Protein AF-A0AAU9MCZ5-F1 (afdb_monomer_lite)

pLDDT: mean 85.76, std 14.73, range [38.34, 97.56]

Foldseek 3Di:
DDDQDDPDQPDAALVSCVVVLFAEEEEPPDPVLVCCCVPSNRDNVSYYYDHDLVVQLVCCVVSVGVYYDYDPLVVLLSCLQAVPRDDDHYDDDDDDDDDDDDPPVPVCPVVVVVVVVCCVVVCVVVVVSVVVSVPHDHDDPPPDDPPPPVPVDVVVCVVVCCVVVVVVVVVVVVVVVVVVVVVVVVVD

InterPro domains:
  IPR015683 Ionotropic glutamate receptor [PTHR18966] (1-176)

Secondary structure (DSSP, 8-state):
--PPPP---S---HHHHHHTT--EEEETTSTHHHIIIIIS---GGGEEEESSHHHHHHHHHTTS-SEEE--HHHHHHHHHHTTTT----SPPP----------TT-TTHHHHHHHHHHHHHTTHHHHHHHHHHHHSPPP-TTTTS--------GGGGHHHHHHHHHHHHHHHHHHHHHHHHHHHHT--

Sequence (188 aa):
MLTAQQLEPTITSVEMLRNMNATVGYCNGSFINHYLKDVLGFKSIKIKSYNSTPQYAQALNRGEIAAIFLEVPVAKVFLAQYCKSFVRTGETFKVGGFGFAFPREFSWLSEANKALMTASESGKLKKLEDTFLTSEKCVDDDESFPNEYESLSPQSFSTLFVLTGGTSTVCLVVYILKRIGRRLVRRM

Radius of gyration: 29.71 Å; chains: 1; bounding box: 52×48×107 Å

Structure (mmCIF, N/CA/C/O backbone):
data_AF-A0AAU9MCZ5-F1
#
_entry.id   AF-A0AAU9MCZ5-F1
#
loop_
_atom_site.group_PDB
_atom_site.id
_atom_site.type_symbol
_atom_site.label_atom_id
_atom_site.label_alt_id
_atom_site.label_comp_id
_atom_site.label_asym_id
_atom_site.label_entity_id
_atom_site.label_seq_id
_atom_site.pdbx_PDB_ins_code
_atom_site.Cartn_x
_atom_site.Cartn_y
_atom_site.Cartn_z
_atom_site.occupancy
_atom_site.B_iso_or_equiv
_atom_site.auth_seq_id
_atom_site.auth_comp_id
_atom_site.auth_asym_id
_atom_site.auth_atom_id
_atom_site.pdbx_PDB_model_num
ATOM 1 N N . MET A 1 1 ? -3.437 14.529 30.121 1.00 38.34 1 MET A N 1
ATOM 2 C CA . MET A 1 1 ? -3.666 14.596 28.666 1.00 38.34 1 MET A CA 1
ATOM 3 C C . MET A 1 1 ? -3.716 13.153 28.183 1.00 38.34 1 MET A C 1
ATOM 5 O O . MET A 1 1 ? -2.680 12.508 28.198 1.00 38.34 1 MET A O 1
ATOM 9 N N . LEU A 1 2 ? -4.909 12.601 27.938 1.00 44.81 2 LEU A N 1
ATOM 10 C CA . LEU A 1 2 ? -5.049 11.258 27.362 1.00 44.81 2 LEU A CA 1
ATOM 11 C C . LEU A 1 2 ? -4.956 11.417 25.846 1.00 44.81 2 LEU A C 1
ATOM 13 O O . LEU A 1 2 ? -5.772 12.113 25.248 1.00 44.81 2 LEU A O 1
ATOM 17 N N . THR A 1 3 ? -3.913 10.859 25.249 1.00 45.59 3 THR A N 1
ATOM 18 C CA . THR A 1 3 ? -3.762 10.785 23.796 1.00 45.59 3 THR A CA 1
ATOM 19 C C . THR A 1 3 ? -4.873 9.901 23.240 1.00 45.59 3 THR A C 1
ATOM 21 O O . THR A 1 3 ? -5.026 8.771 23.699 1.00 45.59 3 THR A O 1
ATOM 24 N N . ALA A 1 4 ? -5.658 10.420 22.291 1.00 52.06 4 ALA A N 1
ATOM 25 C CA . ALA A 1 4 ? -6.624 9.626 21.534 1.00 52.06 4 ALA A CA 1
ATOM 26 C C . ALA A 1 4 ? -5.921 8.394 20.940 1.00 52.06 4 ALA A C 1
ATOM 28 O O . ALA A 1 4 ? -4.763 8.503 20.523 1.00 52.06 4 ALA A O 1
ATOM 29 N N . GLN A 1 5 ? -6.593 7.237 20.945 1.00 48.41 5 GLN A N 1
ATOM 30 C CA . GLN A 1 5 ? -6.046 6.011 20.365 1.00 48.41 5 GLN A CA 1
ATOM 31 C C . GLN A 1 5 ? -5.653 6.290 18.911 1.00 48.41 5 GLN A C 1
ATOM 33 O O . GLN A 1 5 ? -6.481 6.679 18.089 1.00 48.41 5 GLN A O 1
ATOM 38 N N . GLN A 1 6 ? -4.363 6.135 18.607 1.00 54.91 6 GLN A N 1
ATOM 39 C CA . GLN A 1 6 ? -3.943 5.962 17.222 1.00 54.91 6 GLN A CA 1
ATOM 40 C C . GLN A 1 6 ? -4.615 4.691 16.699 1.00 54.91 6 GLN A C 1
ATOM 42 O O . GLN A 1 6 ? -4.832 3.765 17.477 1.00 54.91 6 GLN A O 1
ATOM 47 N N . LEU A 1 7 ? -4.941 4.651 15.405 1.00 63.31 7 LEU A N 1
ATOM 48 C CA . LEU A 1 7 ? -5.413 3.439 14.733 1.00 63.31 7 LEU A CA 1
ATOM 49 C C . LEU A 1 7 ? -4.379 2.326 14.950 1.00 63.31 7 LEU A C 1
ATOM 51 O O . LEU A 1 7 ? -3.384 2.248 14.227 1.00 63.31 7 LEU A O 1
ATOM 55 N N . GLU A 1 8 ? -4.573 1.499 15.974 1.00 65.94 8 GLU A N 1
ATOM 56 C CA . GLU A 1 8 ? -3.731 0.335 16.188 1.00 65.94 8 GLU A CA 1
ATOM 57 C C . GLU A 1 8 ? -4.111 -0.702 15.131 1.00 65.94 8 GLU A C 1
ATOM 59 O O . GLU A 1 8 ? -5.275 -1.107 15.039 1.00 65.94 8 GLU A O 1
ATOM 64 N N . PRO A 1 9 ? -3.165 -1.119 14.276 1.00 68.94 9 PRO A N 1
ATOM 65 C CA . PRO A 1 9 ? -3.484 -2.039 13.206 1.00 68.94 9 PRO A CA 1
ATOM 66 C C . PRO A 1 9 ? -3.849 -3.406 13.791 1.00 68.94 9 PRO A C 1
ATOM 68 O O . PRO A 1 9 ? -3.014 -4.086 14.386 1.00 68.94 9 PRO A O 1
ATOM 71 N N . THR A 1 10 ? -5.089 -3.843 13.565 1.00 74.75 10 THR A N 1
ATOM 72 C CA . THR A 1 10 ? -5.584 -5.161 14.000 1.00 74.75 10 THR A CA 1
ATOM 73 C C . THR A 1 10 ? -4.798 -6.315 13.371 1.00 74.75 10 THR A C 1
ATOM 75 O O . THR A 1 10 ? -4.632 -7.369 13.978 1.00 74.75 10 THR A O 1
ATOM 78 N N . ILE A 1 11 ? -4.296 -6.114 12.150 1.00 82.19 11 ILE A N 1
ATOM 79 C CA . ILE A 1 11 ? -3.418 -7.049 11.446 1.00 82.19 11 ILE A CA 1
ATOM 80 C C . ILE A 1 11 ? -1.999 -6.513 11.523 1.00 82.19 11 ILE A C 1
ATOM 82 O O . ILE A 1 11 ? -1.748 -5.418 11.037 1.00 82.19 11 ILE A O 1
ATOM 86 N N . THR A 1 12 ? -1.059 -7.278 12.067 1.00 85.19 12 THR A N 1
ATOM 87 C CA . THR A 1 12 ? 0.331 -6.823 12.256 1.00 85.19 12 THR A CA 1
ATOM 88 C C . THR A 1 12 ? 1.326 -7.468 11.293 1.00 85.19 12 THR A C 1
ATOM 90 O O . THR A 1 12 ? 2.407 -6.922 11.073 1.00 85.19 12 THR A O 1
ATOM 93 N N . SER A 1 13 ? 0.979 -8.605 10.681 1.00 89.38 13 SER A N 1
ATOM 94 C CA . SER A 1 13 ? 1.875 -9.336 9.781 1.00 89.38 13 SER A CA 1
ATOM 95 C C . SER A 1 13 ? 1.140 -10.116 8.691 1.00 89.38 13 SER A C 1
ATOM 97 O O . SER A 1 13 ? -0.044 -10.444 8.796 1.00 89.38 13 SER A O 1
ATOM 99 N N . VAL A 1 14 ? 1.878 -10.467 7.636 1.00 91.81 14 VAL A N 1
ATOM 100 C CA . VAL A 1 14 ? 1.378 -11.348 6.570 1.00 91.81 14 VAL A CA 1
ATOM 101 C C . VAL A 1 14 ? 1.142 -12.772 7.076 1.00 91.81 14 VAL A C 1
ATOM 103 O O . VAL A 1 14 ? 0.217 -13.443 6.622 1.00 91.81 14 VAL A O 1
ATOM 106 N N . GLU A 1 15 ? 1.924 -13.230 8.051 1.00 91.44 15 GLU A N 1
ATOM 107 C CA . GLU A 1 15 ? 1.727 -14.538 8.677 1.00 91.44 15 GLU A CA 1
ATOM 108 C C . GLU A 1 15 ? 0.378 -14.622 9.401 1.00 91.44 15 GLU A C 1
ATOM 110 O O . GLU A 1 15 ? -0.336 -15.614 9.256 1.00 91.44 15 GLU A O 1
ATOM 115 N N . MET A 1 16 ? -0.037 -13.548 10.079 1.00 93.00 16 MET A N 1
ATOM 116 C CA . MET A 1 16 ? -1.362 -13.461 10.695 1.00 93.00 16 MET A CA 1
ATOM 117 C C . MET A 1 16 ? -2.478 -13.603 9.650 1.00 93.00 16 MET A C 1
ATOM 119 O O . MET A 1 16 ? -3.391 -14.409 9.831 1.00 93.00 16 MET A O 1
ATOM 123 N N . LEU A 1 17 ? -2.367 -12.904 8.512 1.00 93.88 17 LEU A N 1
ATOM 124 C CA . LEU A 1 17 ? -3.324 -13.019 7.402 1.00 93.88 17 LEU A CA 1
ATOM 125 C C . LEU A 1 17 ? -3.417 -14.453 6.861 1.00 93.88 17 LEU A C 1
ATOM 127 O O . LEU A 1 17 ? -4.512 -14.932 6.552 1.00 93.88 17 LEU A O 1
ATOM 131 N N . ARG A 1 18 ? -2.282 -15.155 6.772 1.00 91.25 18 ARG A N 1
ATOM 132 C CA . ARG A 1 18 ? -2.236 -16.555 6.332 1.00 91.25 18 ARG A CA 1
ATOM 133 C C . ARG A 1 18 ? -2.869 -17.496 7.351 1.00 91.25 18 ARG A C 1
ATOM 135 O O . ARG A 1 18 ? -3.697 -18.320 6.964 1.00 91.25 18 ARG A O 1
ATOM 142 N N . ASN A 1 19 ? -2.535 -17.345 8.630 1.00 92.19 19 ASN A N 1
ATOM 143 C CA . ASN A 1 19 ? -3.050 -18.187 9.713 1.00 92.19 19 ASN A CA 1
ATOM 144 C C . ASN A 1 19 ? -4.566 -18.028 9.884 1.00 92.19 19 ASN A C 1
ATOM 146 O O . ASN A 1 19 ? -5.269 -19.005 10.129 1.00 92.19 19 ASN A O 1
ATOM 150 N N . MET A 1 20 ? -5.086 -16.818 9.665 1.00 92.12 20 MET A N 1
ATOM 151 C CA . MET A 1 20 ? -6.523 -16.531 9.672 1.00 92.12 20 MET A CA 1
ATOM 152 C C . MET A 1 20 ? -7.239 -16.957 8.381 1.00 92.12 20 MET A C 1
ATOM 154 O O . MET A 1 20 ? -8.459 -16.832 8.289 1.00 92.12 20 MET A O 1
ATOM 158 N N . ASN A 1 21 ? -6.510 -17.442 7.366 1.00 91.88 21 ASN A N 1
ATOM 159 C CA . ASN A 1 21 ? -7.045 -17.742 6.035 1.00 91.88 21 ASN A CA 1
ATOM 160 C C . ASN A 1 21 ? -7.860 -16.558 5.464 1.00 91.88 21 ASN A C 1
ATOM 162 O O . ASN A 1 21 ? -8.945 -16.735 4.884 1.00 91.88 21 ASN A O 1
ATOM 166 N N . ALA A 1 22 ? -7.344 -15.346 5.692 1.00 95.12 22 ALA A N 1
ATOM 167 C CA . ALA A 1 22 ? -8.000 -14.091 5.371 1.00 95.12 22 ALA A CA 1
ATOM 168 C C . ALA A 1 22 ? -8.056 -13.857 3.856 1.00 95.12 22 ALA A C 1
ATOM 170 O O . ALA A 1 22 ? -7.186 -14.301 3.104 1.00 95.12 22 ALA A O 1
ATOM 171 N N . THR A 1 23 ? -9.089 -13.145 3.408 1.00 97.56 23 THR A N 1
ATOM 172 C CA . THR A 1 23 ? -9.171 -12.657 2.027 1.00 97.56 23 THR A CA 1
ATOM 173 C C . THR A 1 23 ? -8.378 -11.356 1.921 1.00 97.56 23 THR A C 1
ATOM 175 O O . THR A 1 23 ? -8.528 -10.476 2.768 1.00 97.56 23 THR A O 1
ATOM 178 N N . VAL A 1 24 ? -7.541 -11.224 0.895 1.00 97.12 24 VAL A N 1
ATOM 179 C CA . VAL A 1 24 ? -6.678 -10.057 0.673 1.00 97.12 24 VAL A CA 1
ATOM 180 C C . VAL A 1 24 ? -6.913 -9.457 -0.711 1.00 97.12 24 VAL A C 1
ATOM 182 O O . VAL A 1 24 ? -7.256 -10.162 -1.663 1.00 97.12 24 VAL A O 1
ATOM 185 N N . GLY A 1 25 ? -6.748 -8.142 -0.813 1.00 97.19 25 GLY A N 1
ATOM 186 C CA . GLY A 1 25 ? -6.905 -7.385 -2.049 1.00 97.19 25 GLY A CA 1
ATOM 187 C C . GLY A 1 25 ? -5.575 -7.046 -2.722 1.00 97.19 25 GLY A C 1
ATOM 188 O O . GLY A 1 25 ? -4.535 -6.989 -2.064 1.00 97.19 25 GLY A O 1
ATOM 189 N N . TYR A 1 26 ? -5.620 -6.733 -4.015 1.00 96.56 26 TYR A N 1
ATOM 190 C CA . TYR A 1 26 ? -4.530 -6.080 -4.745 1.00 96.56 26 TYR A CA 1
ATOM 191 C C . TYR A 1 26 ? -5.062 -5.200 -5.894 1.00 96.56 26 TYR A C 1
ATOM 193 O O . TYR A 1 26 ? -6.215 -5.340 -6.315 1.00 96.56 26 TYR A O 1
ATOM 201 N N . CYS A 1 27 ? -4.219 -4.300 -6.408 1.00 94.06 27 CYS A N 1
ATOM 202 C CA . CYS A 1 27 ? -4.519 -3.490 -7.595 1.00 94.06 27 CYS A CA 1
ATOM 203 C C . CYS A 1 27 ? -4.478 -4.348 -8.873 1.00 94.06 27 CYS A C 1
ATOM 205 O O . CYS A 1 27 ? -3.479 -5.012 -9.151 1.00 94.06 27 CYS A O 1
ATOM 207 N N . ASN A 1 28 ? -5.548 -4.347 -9.667 1.00 92.12 28 ASN A N 1
ATOM 208 C CA . ASN A 1 28 ? -5.619 -5.117 -10.906 1.00 92.12 28 ASN A CA 1
ATOM 209 C C . ASN A 1 28 ? -4.543 -4.683 -11.917 1.00 92.12 28 ASN A C 1
ATOM 211 O O . ASN A 1 28 ? -4.156 -3.520 -11.983 1.00 92.12 28 ASN A O 1
ATOM 215 N N . GLY A 1 29 ? -4.068 -5.632 -12.723 1.00 83.81 29 GLY A N 1
ATOM 216 C CA . GLY A 1 29 ? -2.978 -5.403 -13.673 1.00 83.81 29 GLY A CA 1
ATOM 217 C C . GLY A 1 29 ? -1.588 -5.307 -13.036 1.00 83.81 29 GLY A C 1
ATOM 218 O O . GLY A 1 29 ? -0.617 -5.105 -13.759 1.00 83.81 29 GLY A O 1
ATOM 219 N N . SER A 1 30 ? -1.462 -5.484 -11.715 1.00 87.38 30 SER A N 1
ATOM 220 C CA . SER A 1 30 ? -0.159 -5.502 -11.052 1.00 87.38 30 SER A CA 1
ATOM 221 C C . SER A 1 30 ? 0.449 -6.902 -10.947 1.00 87.38 30 SER A C 1
ATOM 223 O O . SER A 1 30 ? -0.237 -7.930 -10.971 1.00 87.38 30 SER A O 1
ATOM 225 N N . PHE A 1 31 ? 1.770 -6.941 -10.757 1.00 91.88 31 PHE A N 1
ATOM 226 C CA . PHE A 1 31 ? 2.519 -8.175 -10.499 1.00 91.88 31 PHE A CA 1
ATOM 227 C C . PHE A 1 31 ? 2.183 -8.803 -9.132 1.00 91.88 31 PHE A C 1
ATOM 229 O O . PHE A 1 31 ? 2.545 -9.952 -8.868 1.00 91.88 31 PHE A O 1
ATOM 236 N N . ILE A 1 32 ? 1.484 -8.065 -8.260 1.00 94.50 32 ILE A N 1
ATOM 237 C CA . ILE A 1 32 ? 1.210 -8.451 -6.872 1.00 94.50 32 ILE A CA 1
ATOM 238 C C . ILE A 1 32 ? 0.401 -9.749 -6.814 1.00 94.50 32 ILE A C 1
ATOM 240 O O . ILE A 1 32 ? 0.634 -10.552 -5.920 1.00 94.50 32 ILE A O 1
ATOM 244 N N . ASN A 1 33 ? -0.477 -10.024 -7.786 1.00 94.69 33 ASN A N 1
ATOM 245 C CA . ASN A 1 33 ? -1.210 -11.296 -7.850 1.00 94.69 33 ASN A CA 1
ATOM 246 C C . ASN A 1 33 ? -0.271 -12.511 -7.841 1.00 94.69 33 ASN A C 1
ATOM 248 O O . ASN A 1 33 ? -0.472 -13.455 -7.079 1.00 94.69 33 ASN A O 1
ATOM 252 N N . HIS A 1 34 ? 0.764 -12.469 -8.683 1.00 93.88 34 HIS A N 1
ATOM 253 C CA . HIS A 1 34 ? 1.768 -13.525 -8.761 1.00 93.88 34 HIS A CA 1
ATOM 254 C C . HIS A 1 34 ? 2.592 -13.574 -7.480 1.00 93.88 34 HIS A C 1
ATOM 256 O O . HIS A 1 34 ? 2.759 -14.638 -6.900 1.00 93.88 34 HIS A O 1
ATOM 262 N N . TYR A 1 35 ? 3.013 -12.419 -6.962 1.00 94.44 35 TYR A N 1
ATOM 263 C CA . TYR A 1 35 ? 3.771 -12.362 -5.713 1.00 94.44 35 TYR A CA 1
ATOM 264 C C . TYR A 1 35 ? 3.000 -12.956 -4.519 1.00 94.44 35 TYR A C 1
ATOM 266 O O . TYR A 1 35 ? 3.546 -13.740 -3.743 1.00 94.44 35 TYR A O 1
ATOM 274 N N . LEU A 1 36 ? 1.707 -12.646 -4.393 1.00 94.94 36 LEU A N 1
ATOM 275 C CA . LEU A 1 36 ? 0.846 -13.178 -3.336 1.00 94.94 36 LEU A CA 1
ATOM 276 C C . LEU A 1 36 ? 0.703 -14.701 -3.417 1.00 94.94 36 LEU A C 1
ATOM 278 O O . LEU A 1 36 ? 0.703 -15.361 -2.379 1.00 94.94 36 LEU A O 1
ATOM 282 N N . LYS A 1 37 ? 0.593 -15.259 -4.626 1.00 94.62 37 LYS A N 1
ATOM 283 C CA . LYS A 1 37 ? 0.435 -16.704 -4.844 1.00 94.62 37 LYS A CA 1
ATOM 284 C C . LYS A 1 37 ? 1.751 -17.454 -4.702 1.00 94.62 37 LYS A C 1
ATOM 286 O O . LYS A 1 37 ? 1.846 -18.374 -3.896 1.00 94.62 37 LYS A O 1
ATOM 291 N N . ASP A 1 38 ? 2.748 -17.034 -5.468 1.00 94.44 38 ASP A N 1
ATOM 292 C CA . ASP A 1 38 ? 3.960 -17.808 -5.724 1.00 94.44 38 ASP A CA 1
ATOM 293 C C . ASP A 1 38 ? 5.018 -17.583 -4.634 1.00 94.44 38 ASP A C 1
ATOM 295 O O . ASP A 1 38 ? 5.809 -18.480 -4.353 1.00 94.44 38 ASP A O 1
ATOM 299 N N . VAL A 1 39 ? 5.016 -16.407 -3.988 1.00 93.12 39 VAL A N 1
ATOM 300 C CA . VAL A 1 39 ? 5.995 -16.048 -2.945 1.00 93.12 39 VAL A CA 1
ATOM 301 C C . VAL A 1 39 ? 5.369 -16.068 -1.554 1.00 93.12 39 VAL A C 1
ATOM 303 O O . VAL A 1 39 ? 5.912 -16.693 -0.646 1.00 93.12 39 VAL A O 1
ATOM 306 N N . LEU A 1 40 ? 4.217 -15.413 -1.366 1.00 92.75 40 LEU A N 1
ATOM 307 C CA . LEU A 1 40 ? 3.568 -15.351 -0.047 1.00 92.75 40 LEU A CA 1
ATOM 308 C C . LEU A 1 40 ? 2.633 -16.541 0.235 1.00 92.75 40 LEU A C 1
ATOM 310 O O . LEU A 1 40 ? 2.207 -16.723 1.376 1.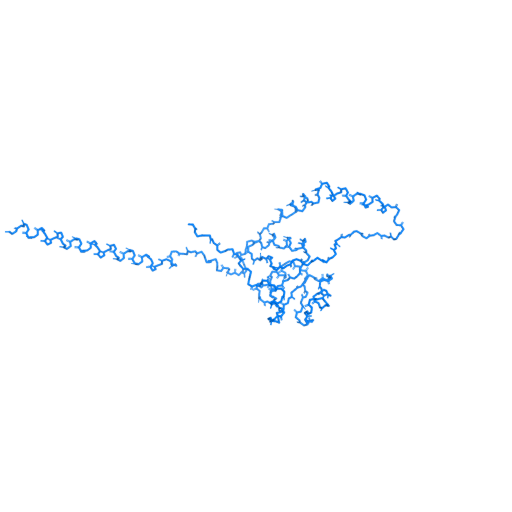00 92.75 40 LEU A O 1
ATOM 314 N N . GLY A 1 41 ? 2.332 -17.378 -0.763 1.00 93.62 41 GLY A N 1
ATOM 315 C CA . GLY A 1 41 ? 1.586 -18.627 -0.582 1.00 93.62 41 GLY A CA 1
ATOM 316 C C . GLY A 1 41 ? 0.092 -18.454 -0.285 1.00 93.62 41 GLY A C 1
ATOM 317 O O . GLY A 1 41 ? -0.514 -19.327 0.343 1.00 93.62 41 GLY A O 1
ATOM 318 N N . PHE A 1 42 ? -0.522 -17.340 -0.693 1.00 95.50 42 PHE A N 1
ATOM 319 C CA . PHE A 1 42 ? -1.971 -17.158 -0.589 1.00 95.50 42 PHE A CA 1
ATOM 320 C C . PHE A 1 42 ? -2.711 -18.014 -1.624 1.00 95.50 42 PHE A C 1
ATOM 322 O O . PHE A 1 42 ? -2.329 -18.116 -2.789 1.00 95.50 42 PHE A O 1
ATOM 329 N N . LYS A 1 43 ? -3.838 -18.605 -1.211 1.00 94.69 43 LYS A N 1
ATOM 330 C CA . LYS A 1 43 ? -4.711 -19.367 -2.115 1.00 94.69 43 LYS A CA 1
ATOM 331 C C . LYS A 1 43 ? -5.402 -18.417 -3.091 1.00 94.69 43 LYS A C 1
ATOM 333 O O . LYS A 1 43 ? -5.981 -17.428 -2.658 1.00 94.69 43 LYS A O 1
ATOM 338 N N . SER A 1 44 ? -5.468 -18.772 -4.376 1.00 92.19 44 SER A N 1
ATOM 339 C CA . SER A 1 44 ? -6.114 -17.949 -5.417 1.00 92.19 44 SER A CA 1
ATOM 340 C C . SER A 1 44 ? -7.537 -17.494 -5.070 1.00 92.19 44 SER A C 1
ATOM 342 O O . SER A 1 44 ? -7.892 -16.359 -5.352 1.00 92.19 44 SER A O 1
ATOM 344 N N . ILE A 1 45 ? -8.334 -18.342 -4.409 1.00 93.75 45 ILE A N 1
ATOM 345 C CA . ILE A 1 45 ? -9.709 -18.009 -3.991 1.00 93.75 45 ILE A CA 1
ATOM 346 C C . ILE A 1 45 ? -9.785 -16.942 -2.884 1.00 93.75 45 ILE A C 1
ATOM 348 O O . ILE A 1 45 ? -10.844 -16.376 -2.630 1.00 93.75 45 ILE A O 1
ATOM 352 N N . LYS A 1 46 ? -8.666 -16.672 -2.206 1.00 96.44 46 LYS A N 1
ATOM 353 C CA . LYS A 1 46 ? -8.530 -15.671 -1.142 1.00 96.44 46 LYS A CA 1
ATOM 354 C C . LYS A 1 46 ? -7.911 -14.365 -1.632 1.00 96.44 46 LYS A C 1
ATOM 356 O O . LYS A 1 46 ? -7.674 -13.481 -0.819 1.00 96.44 46 LYS A O 1
ATOM 361 N N . ILE A 1 47 ? -7.656 -14.232 -2.930 1.00 96.94 47 ILE A N 1
ATOM 362 C CA . ILE A 1 47 ? -7.052 -13.041 -3.521 1.00 96.94 47 ILE A CA 1
ATOM 363 C C . ILE A 1 47 ? -8.093 -12.374 -4.417 1.00 96.94 47 ILE A C 1
ATOM 365 O O . ILE A 1 47 ? -8.650 -13.016 -5.308 1.00 96.94 47 ILE A O 1
ATOM 369 N N . LYS A 1 48 ? -8.348 -11.086 -4.191 1.00 97.38 48 LYS A N 1
ATOM 370 C CA . LYS A 1 48 ? -9.299 -10.286 -4.970 1.00 97.38 48 LYS A CA 1
ATOM 371 C C . LYS A 1 48 ? -8.614 -9.087 -5.615 1.00 97.38 48 LYS A C 1
ATOM 373 O O . LYS A 1 48 ? -7.797 -8.420 -4.987 1.00 97.38 48 LYS A O 1
ATOM 378 N N . SER A 1 49 ? -8.954 -8.814 -6.868 1.00 96.62 49 SER A N 1
ATOM 379 C CA . SER A 1 49 ? -8.444 -7.664 -7.615 1.00 96.62 49 SER A CA 1
ATOM 380 C C . SER A 1 49 ? -9.430 -6.505 -7.580 1.00 96.62 49 SER A C 1
ATOM 382 O O . SER A 1 49 ? -10.631 -6.721 -7.744 1.00 96.62 49 SER A O 1
ATOM 384 N N . TYR A 1 50 ? -8.920 -5.284 -7.495 1.00 96.44 50 TYR A N 1
ATOM 385 C CA . TYR A 1 50 ? -9.715 -4.059 -7.532 1.00 96.44 50 TYR A CA 1
ATOM 386 C C . TYR A 1 50 ? -9.073 -3.042 -8.480 1.00 96.44 50 TYR A C 1
ATOM 388 O O . TYR A 1 50 ? -7.869 -3.099 -8.714 1.00 96.44 50 TYR A O 1
ATOM 396 N N . ASN A 1 51 ? -9.855 -2.109 -9.030 1.00 93.81 51 ASN A N 1
ATOM 397 C CA . ASN A 1 51 ? -9.375 -1.201 -10.086 1.00 93.81 51 ASN A CA 1
ATOM 398 C C . ASN A 1 51 ? -9.233 0.269 -9.651 1.00 93.81 51 ASN A C 1
ATOM 400 O O . ASN A 1 51 ? -8.799 1.092 -10.451 1.00 93.81 51 ASN A O 1
ATOM 404 N N . SER A 1 52 ? -9.656 0.643 -8.440 1.00 92.75 52 SER A N 1
ATOM 405 C CA . SER A 1 52 ? -9.654 2.049 -8.008 1.00 92.75 52 SER A CA 1
ATOM 406 C C . SER A 1 52 ? -9.613 2.206 -6.490 1.00 92.75 52 SER A C 1
ATOM 408 O O . SER A 1 52 ? -10.088 1.337 -5.759 1.00 92.75 52 SER A O 1
ATOM 410 N N . THR A 1 53 ? -9.101 3.347 -6.018 1.00 92.25 53 THR A N 1
ATOM 411 C CA . THR A 1 53 ? -8.990 3.652 -4.583 1.00 92.25 53 THR A CA 1
ATOM 412 C C . THR A 1 53 ? -10.322 3.597 -3.818 1.00 92.25 53 THR A C 1
ATOM 414 O O . THR A 1 53 ? -10.317 3.023 -2.726 1.00 92.25 53 THR A O 1
ATOM 417 N N . PRO A 1 54 ? -11.484 4.023 -4.365 1.00 93.38 54 PRO A N 1
ATOM 418 C CA . PRO A 1 54 ? -12.758 3.882 -3.658 1.00 93.38 54 PRO A CA 1
ATOM 419 C C . PRO A 1 54 ? -13.194 2.426 -3.484 1.00 93.38 54 PRO A C 1
ATOM 421 O O . PRO A 1 54 ? -13.779 2.077 -2.462 1.00 93.38 54 PRO A O 1
ATOM 424 N N . GLN A 1 55 ? -12.877 1.552 -4.447 1.00 95.50 55 GLN A N 1
ATOM 425 C CA . GLN A 1 55 ? -13.161 0.120 -4.313 1.00 95.50 55 GLN A CA 1
ATOM 426 C C . GLN A 1 55 ? -12.308 -0.515 -3.212 1.00 95.50 55 GLN A C 1
ATOM 428 O O . GLN A 1 55 ? -12.804 -1.375 -2.488 1.00 95.50 55 GLN A O 1
ATOM 433 N N . TYR A 1 56 ? -11.053 -0.076 -3.054 1.00 94.69 56 TYR A N 1
ATOM 434 C CA . TYR A 1 56 ? -10.175 -0.550 -1.979 1.00 94.69 56 TYR A CA 1
ATOM 435 C C . TYR A 1 56 ? -10.769 -0.193 -0.616 1.00 94.69 56 TYR A C 1
ATOM 437 O O . TYR A 1 56 ? -10.945 -1.071 0.227 1.00 94.69 56 TYR A O 1
ATOM 445 N N . ALA A 1 57 ? -11.128 1.083 -0.439 1.00 94.56 57 ALA A N 1
ATOM 446 C CA . ALA A 1 57 ? -11.724 1.594 0.790 1.00 94.56 57 ALA A CA 1
ATOM 447 C C . ALA A 1 57 ? -13.035 0.871 1.123 1.00 94.56 57 ALA A C 1
ATOM 449 O O . ALA A 1 57 ? -13.217 0.387 2.237 1.00 94.56 57 ALA A O 1
ATOM 450 N N . GLN A 1 58 ? -13.925 0.716 0.139 1.00 94.94 58 GLN A N 1
ATOM 451 C CA . GLN A 1 58 ? -15.195 0.018 0.322 1.00 94.94 58 GLN A CA 1
ATOM 452 C C . GLN A 1 58 ? -15.001 -1.452 0.722 1.00 94.94 58 GLN A C 1
ATOM 454 O O . GLN A 1 58 ? -15.708 -1.941 1.603 1.00 94.94 58 GLN A O 1
ATOM 459 N N . ALA A 1 59 ? -14.062 -2.160 0.091 1.00 96.06 59 ALA A N 1
ATOM 460 C CA . ALA A 1 59 ? -13.794 -3.563 0.393 1.00 96.06 59 ALA A CA 1
ATOM 461 C C . ALA A 1 59 ? -13.186 -3.752 1.794 1.00 96.06 59 ALA A C 1
ATOM 463 O O . ALA A 1 59 ? -13.556 -4.701 2.488 1.00 96.06 59 ALA A O 1
ATOM 464 N N . LEU A 1 60 ? -12.301 -2.843 2.222 1.00 94.06 60 LEU A N 1
ATOM 465 C CA . LEU A 1 60 ? -11.740 -2.826 3.577 1.00 94.06 60 LEU A CA 1
ATOM 466 C C . LEU A 1 60 ? -12.823 -2.521 4.623 1.00 94.06 60 LEU A C 1
ATOM 468 O O . LEU A 1 60 ? -12.990 -3.293 5.563 1.00 94.06 60 LEU A O 1
ATOM 472 N N . ASN A 1 61 ? -13.623 -1.469 4.419 1.00 92.00 61 ASN A N 1
ATOM 473 C CA . ASN A 1 61 ? -14.674 -1.061 5.363 1.00 92.00 61 ASN A CA 1
ATOM 474 C C . ASN A 1 61 ? -15.776 -2.115 5.524 1.00 92.00 61 ASN A C 1
ATOM 476 O O . ASN A 1 61 ? -16.325 -2.291 6.607 1.00 92.00 61 ASN A O 1
ATOM 480 N N . ARG A 1 62 ? -16.095 -2.857 4.457 1.00 93.81 62 ARG A N 1
ATOM 481 C CA . ARG A 1 62 ? -17.069 -3.960 4.512 1.00 93.81 62 ARG A CA 1
ATOM 482 C C . ARG A 1 62 ? -16.504 -5.246 5.118 1.00 93.81 62 ARG A C 1
ATOM 484 O O . ARG A 1 62 ? -17.240 -6.226 5.217 1.00 93.81 62 ARG A O 1
ATOM 491 N N . GLY A 1 63 ? -15.213 -5.287 5.450 1.00 92.06 63 GLY A N 1
ATOM 492 C CA . GLY A 1 63 ? -14.529 -6.512 5.865 1.00 92.06 63 GLY A CA 1
ATOM 493 C C . GLY A 1 63 ? -14.495 -7.586 4.771 1.00 92.06 63 GLY A C 1
ATOM 494 O O . GLY A 1 63 ? -14.306 -8.766 5.063 1.00 92.06 63 GLY A O 1
ATOM 495 N N . GLU A 1 64 ? -14.693 -7.205 3.503 1.00 95.50 64 GLU A N 1
ATOM 496 C CA . GLU A 1 64 ? -14.616 -8.128 2.368 1.00 95.50 64 GLU A CA 1
ATOM 497 C C . GLU A 1 64 ? -13.182 -8.646 2.183 1.00 95.50 64 GLU A C 1
ATOM 499 O O . GLU A 1 64 ? -12.963 -9.809 1.818 1.00 95.50 64 GLU A O 1
ATOM 504 N N . ILE A 1 65 ? -12.215 -7.768 2.453 1.00 96.44 65 ILE A N 1
ATOM 505 C CA . ILE A 1 65 ? -10.791 -8.067 2.545 1.00 96.44 65 ILE A CA 1
ATOM 506 C C . ILE A 1 65 ? -10.258 -7.574 3.889 1.00 96.44 65 ILE A C 1
ATOM 508 O O . ILE A 1 65 ? -10.665 -6.529 4.383 1.00 96.44 65 ILE A O 1
ATOM 512 N N . ALA A 1 66 ? -9.319 -8.319 4.464 1.00 95.19 66 ALA A N 1
ATOM 513 C CA . ALA A 1 66 ? -8.659 -7.940 5.713 1.00 95.19 66 ALA A CA 1
ATOM 514 C C . ALA A 1 66 ? -7.493 -6.963 5.491 1.00 95.19 66 ALA A C 1
ATOM 516 O O . ALA A 1 66 ? -7.106 -6.234 6.397 1.00 95.19 66 ALA A O 1
ATOM 517 N N . ALA A 1 67 ? -6.900 -6.984 4.296 1.00 95.69 67 ALA A N 1
ATOM 518 C CA . ALA A 1 67 ? -5.789 -6.123 3.914 1.00 95.69 67 ALA A CA 1
ATOM 519 C C . ALA A 1 67 ? -5.724 -5.992 2.391 1.00 95.69 67 ALA A C 1
ATOM 521 O O . ALA A 1 67 ? -6.152 -6.894 1.665 1.00 95.69 67 ALA A O 1
ATOM 522 N N . ILE A 1 68 ? -5.133 -4.898 1.913 1.00 96.38 68 ILE A N 1
ATOM 523 C CA . ILE A 1 68 ? -4.815 -4.696 0.500 1.00 96.38 68 ILE A CA 1
ATOM 524 C C . ILE A 1 68 ? -3.305 -4.526 0.317 1.00 96.38 68 ILE A C 1
ATOM 526 O O . ILE A 1 68 ? -2.662 -3.764 1.038 1.00 96.38 68 ILE A O 1
ATOM 530 N N . PHE A 1 69 ? -2.736 -5.244 -0.649 1.00 95.56 69 PHE A N 1
ATOM 531 C CA . PHE A 1 69 ? -1.333 -5.127 -1.034 1.00 95.56 69 PHE A CA 1
ATOM 532 C C . PHE A 1 69 ? -1.216 -4.185 -2.229 1.00 95.56 69 PHE A C 1
ATOM 534 O O . PHE A 1 69 ? -1.836 -4.408 -3.271 1.00 95.56 69 PHE A O 1
ATOM 541 N N . LEU A 1 70 ? -0.415 -3.135 -2.069 1.00 95.00 70 LEU A N 1
ATOM 542 C CA . LEU A 1 70 ? -0.227 -2.067 -3.047 1.00 95.00 70 LEU A CA 1
ATOM 543 C C . LEU A 1 70 ? 1.262 -1.742 -3.178 1.00 95.00 70 LEU A C 1
ATOM 545 O O . LEU A 1 70 ? 2.019 -1.862 -2.211 1.00 95.00 70 LEU A O 1
ATOM 549 N N . GLU A 1 71 ? 1.683 -1.277 -4.351 1.00 93.06 71 GLU A N 1
ATOM 550 C CA . GLU A 1 71 ? 2.990 -0.651 -4.508 1.00 93.06 71 GLU A CA 1
ATOM 551 C C . GLU A 1 71 ? 3.088 0.583 -3.601 1.00 93.06 71 GLU A C 1
ATOM 553 O O . GLU A 1 71 ? 2.133 1.344 -3.455 1.00 93.06 71 GLU A O 1
ATOM 558 N N . VAL A 1 72 ? 4.265 0.819 -3.016 1.00 92.50 72 VAL A N 1
ATOM 559 C CA . VAL A 1 72 ? 4.492 1.912 -2.053 1.00 92.50 72 VAL A CA 1
ATOM 560 C C . VAL A 1 72 ? 3.958 3.282 -2.510 1.00 92.50 72 VAL A C 1
ATOM 562 O O . VAL A 1 72 ? 3.272 3.914 -1.707 1.00 92.50 72 VAL A O 1
ATOM 565 N N . PRO A 1 73 ? 4.211 3.776 -3.742 1.00 91.12 73 PRO A N 1
ATOM 566 C CA . PRO A 1 73 ? 3.664 5.070 -4.158 1.00 91.12 73 PRO A CA 1
ATOM 567 C C . PRO A 1 73 ? 2.131 5.071 -4.233 1.00 91.12 73 PRO A C 1
ATOM 569 O O . PRO A 1 73 ? 1.508 6.044 -3.821 1.00 91.12 73 PRO A O 1
ATOM 572 N N . VAL A 1 74 ? 1.511 3.970 -4.673 1.00 92.00 74 VAL A N 1
ATOM 573 C CA . VAL A 1 74 ? 0.045 3.831 -4.721 1.00 92.00 74 VAL A CA 1
ATOM 574 C C . VAL A 1 74 ? -0.533 3.811 -3.306 1.00 92.00 74 VAL A C 1
ATOM 576 O O . VAL A 1 74 ? -1.515 4.495 -3.028 1.00 92.00 74 VAL A O 1
ATOM 579 N N . ALA A 1 75 ? 0.111 3.086 -2.386 1.00 93.94 75 ALA A N 1
ATOM 580 C CA . ALA A 1 75 ? -0.274 3.050 -0.980 1.00 93.94 75 ALA A CA 1
ATOM 581 C C . ALA A 1 75 ? -0.194 4.437 -0.323 1.00 93.94 75 ALA A C 1
ATOM 583 O O . ALA A 1 75 ? -1.082 4.798 0.441 1.00 93.94 75 ALA A O 1
ATOM 584 N N . LYS A 1 76 ? 0.842 5.231 -0.629 1.00 94.00 76 LYS A N 1
ATOM 585 C CA . LYS A 1 76 ? 0.984 6.598 -0.102 1.00 94.00 76 LYS A CA 1
ATOM 586 C C . LYS A 1 76 ? -0.149 7.513 -0.559 1.00 94.00 76 LYS A C 1
ATOM 588 O O . LYS A 1 76 ? -0.707 8.215 0.275 1.00 94.00 76 LYS A O 1
ATOM 593 N N . VAL A 1 77 ? -0.515 7.468 -1.842 1.00 92.94 77 VAL A N 1
ATOM 594 C CA . VAL A 1 77 ? -1.654 8.242 -2.368 1.00 92.94 77 VAL A CA 1
ATOM 595 C C . VAL A 1 77 ? -2.960 7.790 -1.715 1.00 92.94 77 VAL A C 1
ATOM 597 O O . VAL A 1 77 ? -3.717 8.621 -1.227 1.00 92.94 77 VAL A O 1
ATOM 600 N N . PHE A 1 78 ? -3.193 6.477 -1.620 1.00 93.75 78 PHE A N 1
ATOM 601 C CA . PHE A 1 78 ? -4.381 5.930 -0.961 1.00 93.75 78 PHE A CA 1
ATOM 602 C C . PHE A 1 78 ? -4.504 6.392 0.499 1.00 93.75 78 PHE A C 1
ATOM 604 O O . PHE A 1 78 ? -5.574 6.814 0.925 1.00 93.75 78 PHE A O 1
ATOM 611 N N . LEU A 1 79 ? -3.408 6.363 1.260 1.00 92.88 79 LEU A N 1
ATOM 612 C CA . LEU A 1 79 ? -3.400 6.810 2.655 1.00 92.88 79 LEU A CA 1
ATOM 613 C C . LEU A 1 79 ? -3.508 8.332 2.795 1.00 92.88 79 LEU A C 1
ATOM 615 O O . LEU A 1 79 ? -4.048 8.797 3.790 1.00 92.88 79 LEU A O 1
ATOM 619 N N . ALA A 1 80 ? -3.029 9.114 1.826 1.00 92.44 80 ALA A N 1
ATOM 620 C CA . ALA A 1 80 ? -3.262 10.557 1.814 1.00 92.44 80 ALA A CA 1
ATOM 621 C C . ALA A 1 80 ? -4.749 10.874 1.565 1.00 92.44 80 ALA A C 1
ATOM 623 O O . ALA A 1 80 ? -5.321 11.731 2.237 1.00 92.44 80 ALA A O 1
ATOM 624 N N . GLN A 1 81 ? -5.389 10.119 0.666 1.00 92.00 81 GLN A N 1
ATOM 625 C CA . GLN A 1 81 ? -6.810 10.249 0.349 1.00 92.00 81 GLN A CA 1
ATOM 626 C C . GLN A 1 81 ? -7.716 9.794 1.507 1.00 92.00 81 GLN A C 1
ATOM 628 O O . GLN A 1 81 ? -8.707 10.453 1.799 1.00 92.00 81 GLN A O 1
ATOM 633 N N . TYR A 1 82 ? -7.376 8.706 2.202 1.00 91.12 82 TYR A N 1
ATOM 634 C CA . TYR A 1 82 ? -8.180 8.119 3.288 1.00 91.12 82 TYR A CA 1
ATOM 635 C C . TYR A 1 82 ? -7.453 8.172 4.641 1.00 91.12 82 TYR A C 1
ATOM 637 O O . TYR A 1 82 ? -7.355 7.177 5.366 1.00 91.12 82 TYR A O 1
ATOM 645 N N . CYS A 1 83 ? -6.922 9.348 4.976 1.00 87.62 83 CYS A N 1
ATOM 646 C CA . CYS A 1 83 ? -5.966 9.545 6.069 1.00 87.62 83 CYS A CA 1
ATOM 647 C C . CYS A 1 83 ? -6.490 9.231 7.481 1.00 87.62 83 CYS A C 1
ATOM 649 O O . CYS A 1 83 ? -5.690 9.069 8.402 1.00 87.62 83 CYS A O 1
ATOM 651 N N . LYS A 1 84 ? -7.814 9.155 7.659 1.00 86.56 84 LYS A N 1
ATOM 652 C CA . LYS A 1 84 ? -8.472 8.877 8.946 1.00 86.56 84 LYS A CA 1
ATOM 653 C C . LYS A 1 84 ? -8.987 7.444 9.085 1.00 86.56 84 LYS A C 1
ATOM 655 O O . LYS A 1 84 ? -9.268 7.032 10.203 1.00 86.56 84 LYS A O 1
ATOM 660 N N . SER A 1 85 ? -9.104 6.705 7.981 1.00 86.88 85 SER A N 1
ATOM 661 C CA . SER A 1 85 ? -9.759 5.389 7.961 1.00 86.88 85 SER A CA 1
ATOM 662 C C . SER A 1 85 ? -8.789 4.219 7.895 1.00 86.88 85 SER A C 1
ATOM 664 O O . SER A 1 85 ? -9.082 3.139 8.403 1.00 86.88 85 SER A O 1
ATOM 666 N N . PHE A 1 86 ? -7.621 4.405 7.277 1.00 90.44 86 PHE A N 1
ATOM 667 C CA . PHE A 1 86 ? -6.700 3.300 7.032 1.00 90.44 86 PHE A CA 1
ATOM 668 C C . PHE A 1 86 ? -5.280 3.627 7.460 1.00 90.44 86 PHE A C 1
ATOM 670 O O . PHE A 1 86 ? -4.830 4.770 7.445 1.00 90.44 86 PHE A O 1
ATOM 677 N N . VAL A 1 87 ? -4.545 2.572 7.799 1.00 91.19 87 VAL A N 1
ATOM 678 C CA . VAL A 1 87 ? -3.144 2.649 8.196 1.00 91.19 87 VAL A CA 1
ATOM 679 C C . VAL A 1 87 ? -2.343 1.575 7.471 1.00 91.19 87 VAL A C 1
ATOM 681 O O . VAL A 1 87 ? -2.834 0.481 7.185 1.00 91.19 87 VAL A O 1
ATOM 684 N N . ARG A 1 88 ? -1.080 1.880 7.165 1.00 92.19 88 ARG A N 1
ATOM 685 C CA . ARG A 1 88 ? -0.137 0.870 6.680 1.00 92.19 88 ARG A CA 1
ATOM 686 C C . ARG A 1 88 ? 0.279 -0.025 7.841 1.00 92.19 88 ARG A C 1
ATOM 688 O O . ARG A 1 88 ? 0.733 0.476 8.865 1.00 92.19 88 ARG A O 1
ATOM 695 N N . THR A 1 89 ? 0.236 -1.334 7.632 1.00 89.88 89 THR A N 1
ATOM 696 C CA . THR A 1 89 ? 0.710 -2.319 8.606 1.00 89.88 89 THR A CA 1
ATOM 697 C C . THR A 1 89 ? 1.682 -3.316 7.982 1.00 89.88 89 THR A C 1
ATOM 699 O O . THR A 1 89 ? 1.740 -3.458 6.759 1.00 89.88 89 THR A O 1
ATOM 702 N N . GLY A 1 90 ? 2.449 -3.993 8.833 1.00 85.75 90 GLY A N 1
ATOM 703 C CA . GLY A 1 90 ? 3.404 -5.016 8.441 1.00 85.75 90 GLY A CA 1
ATOM 704 C C . GLY A 1 90 ? 4.656 -4.485 7.745 1.00 85.75 90 GLY A C 1
ATOM 705 O O . GLY A 1 90 ? 4.951 -3.281 7.686 1.00 85.75 90 GLY A O 1
ATOM 706 N N . GLU A 1 91 ? 5.430 -5.438 7.239 1.00 87.25 91 GLU A N 1
ATOM 707 C CA . GLU A 1 91 ? 6.670 -5.176 6.524 1.00 87.25 91 GLU A CA 1
ATOM 708 C C . GLU A 1 91 ? 6.426 -4.703 5.087 1.00 87.25 91 GLU A C 1
ATOM 710 O O . GLU A 1 91 ? 5.437 -5.046 4.438 1.00 87.25 91 GLU A O 1
ATOM 715 N N . THR A 1 92 ? 7.365 -3.912 4.572 1.00 91.38 92 THR A N 1
ATOM 716 C CA . THR A 1 92 ? 7.375 -3.519 3.164 1.00 91.38 92 THR A CA 1
ATOM 717 C C . THR A 1 92 ? 8.222 -4.511 2.378 1.00 91.38 92 THR A C 1
ATOM 719 O O . THR A 1 92 ? 9.436 -4.585 2.572 1.00 91.38 92 THR A O 1
ATOM 722 N N . PHE A 1 93 ? 7.601 -5.227 1.444 1.00 90.75 93 PHE A N 1
ATOM 723 C CA . PHE A 1 93 ? 8.306 -6.152 0.559 1.00 90.75 93 PHE A CA 1
ATOM 724 C C . PHE A 1 93 ? 9.117 -5.393 -0.491 1.00 90.75 93 PHE A C 1
ATOM 726 O O . PHE A 1 93 ? 8.586 -4.559 -1.228 1.00 90.75 93 PHE A O 1
ATOM 733 N N . LYS A 1 94 ? 10.415 -5.692 -0.583 1.00 87.62 94 LYS A N 1
ATOM 734 C CA . LYS A 1 94 ? 11.276 -5.160 -1.644 1.00 87.62 94 LYS A CA 1
ATOM 735 C C . LYS A 1 94 ? 11.136 -6.022 -2.892 1.00 87.62 94 LYS A C 1
ATOM 737 O O . LYS A 1 94 ? 11.761 -7.071 -3.003 1.00 87.62 94 LYS A O 1
ATOM 742 N N . VAL A 1 95 ? 10.326 -5.546 -3.828 1.00 83.88 95 VAL A N 1
ATOM 743 C CA . VAL A 1 95 ? 10.059 -6.194 -5.114 1.00 83.88 95 VAL A CA 1
ATOM 744 C C . VAL A 1 95 ? 10.340 -5.202 -6.236 1.00 83.88 95 VAL A C 1
ATOM 746 O O . VAL A 1 95 ? 9.507 -4.361 -6.553 1.00 83.88 95 VAL A O 1
ATOM 749 N N . GLY A 1 96 ? 11.547 -5.287 -6.803 1.00 84.44 96 GLY A N 1
ATOM 750 C CA . GLY A 1 96 ? 11.967 -4.486 -7.956 1.00 84.44 96 GLY A CA 1
ATOM 751 C C . GLY A 1 96 ? 11.788 -2.970 -7.787 1.00 84.44 96 GLY A C 1
ATOM 752 O O . GLY A 1 96 ? 11.938 -2.424 -6.693 1.00 84.44 96 GLY A O 1
ATOM 753 N N . GLY A 1 97 ? 11.494 -2.292 -8.900 1.00 85.94 97 GLY A N 1
ATOM 754 C CA . GLY A 1 97 ? 11.244 -0.854 -8.950 1.00 85.94 97 GLY A CA 1
ATOM 755 C C . GLY A 1 97 ? 10.576 -0.425 -10.258 1.00 85.94 97 GLY A C 1
ATOM 756 O O . GLY A 1 97 ? 10.424 -1.222 -11.183 1.00 85.94 97 GLY A O 1
ATOM 757 N N . PHE A 1 98 ? 10.177 0.845 -10.324 1.00 87.81 98 PHE A N 1
ATOM 758 C CA . PHE A 1 98 ? 9.640 1.454 -11.540 1.00 87.81 98 PHE A CA 1
ATOM 759 C C . PHE A 1 98 ? 10.766 1.828 -12.507 1.00 87.81 98 PHE A C 1
ATOM 761 O O . PHE A 1 98 ? 11.858 2.209 -12.085 1.00 87.81 98 PHE A O 1
ATOM 768 N N . GLY A 1 99 ? 10.484 1.756 -13.807 1.00 89.50 99 GLY A N 1
ATOM 769 C CA . GLY A 1 99 ? 11.432 2.112 -14.857 1.00 89.50 99 GLY A CA 1
ATOM 770 C C . GLY A 1 99 ? 10.732 2.570 -16.130 1.00 89.50 99 GLY A C 1
ATOM 771 O O . GLY A 1 99 ? 9.529 2.376 -16.303 1.00 89.50 99 GLY A O 1
ATOM 772 N N . PHE A 1 100 ? 11.506 3.180 -17.022 1.00 91.31 100 PHE A N 1
ATOM 773 C CA . PHE A 1 100 ? 11.052 3.572 -18.351 1.00 91.31 100 PHE A CA 1
ATOM 774 C C . PHE A 1 100 ? 11.407 2.479 -19.359 1.00 91.31 100 PHE A C 1
ATOM 776 O O . PHE A 1 100 ? 12.508 1.930 -19.320 1.00 91.31 100 PHE A O 1
ATOM 783 N N . ALA A 1 101 ? 10.479 2.169 -20.262 1.00 91.81 101 ALA A N 1
ATOM 784 C CA . ALA A 1 101 ? 10.694 1.203 -21.329 1.00 91.81 101 ALA A CA 1
ATOM 785 C C . ALA A 1 101 ? 10.941 1.931 -22.654 1.00 91.81 101 ALA A C 1
ATOM 787 O O . ALA A 1 101 ? 10.169 2.807 -23.041 1.00 91.81 101 ALA A O 1
ATOM 788 N N . PHE A 1 102 ? 12.001 1.535 -23.355 1.00 92.94 102 PHE A N 1
ATOM 789 C CA . PHE A 1 102 ? 12.370 2.063 -24.667 1.00 92.94 102 PHE A CA 1
ATOM 790 C C . PHE A 1 102 ? 12.529 0.914 -25.675 1.00 92.94 102 PHE A C 1
ATOM 792 O O . PHE A 1 102 ? 12.843 -0.211 -25.272 1.00 92.94 102 PHE A O 1
ATOM 799 N N . PRO A 1 103 ? 12.344 1.165 -26.985 1.00 94.69 103 PRO A N 1
ATOM 800 C CA . PRO A 1 103 ? 12.722 0.214 -28.028 1.00 94.69 103 PRO A CA 1
ATOM 801 C C . PRO A 1 103 ? 14.206 -0.167 -27.933 1.00 94.69 103 PRO A C 1
ATOM 803 O O . PRO A 1 103 ? 15.028 0.634 -27.491 1.00 94.69 103 PRO A O 1
ATOM 806 N N . ARG A 1 104 ? 14.567 -1.375 -28.391 1.00 90.12 104 ARG A N 1
ATOM 807 C CA . ARG A 1 104 ? 15.947 -1.894 -28.278 1.00 90.12 104 ARG A CA 1
ATOM 808 C C . ARG A 1 104 ? 17.005 -0.981 -28.904 1.00 90.12 104 ARG A C 1
ATOM 810 O O . ARG A 1 104 ? 18.100 -0.885 -28.370 1.00 90.12 104 ARG A O 1
ATOM 817 N N . GLU A 1 105 ? 16.674 -0.310 -30.000 1.00 92.19 105 GLU A N 1
ATOM 818 C CA . GLU A 1 105 ? 17.593 0.557 -30.752 1.00 92.19 105 GLU A CA 1
ATOM 819 C C . GLU A 1 105 ? 17.364 2.047 -30.452 1.00 92.19 105 GLU A C 1
ATOM 821 O O . GLU A 1 105 ? 17.547 2.911 -31.307 1.00 92.19 105 GLU A O 1
ATOM 826 N N . PHE A 1 106 ? 16.925 2.376 -29.234 1.00 94.38 106 PHE A N 1
ATOM 827 C CA . PHE A 1 106 ? 16.722 3.765 -28.840 1.00 94.38 106 PHE A CA 1
ATOM 828 C C . PHE A 1 106 ? 18.061 4.507 -28.722 1.00 94.38 106 PHE A C 1
ATOM 830 O O . PHE A 1 106 ? 18.836 4.293 -27.788 1.00 94.38 106 PHE A O 1
ATOM 837 N N . SER A 1 107 ? 18.311 5.414 -29.666 1.00 94.38 107 SER A N 1
ATOM 838 C CA . SER A 1 107 ? 19.581 6.133 -29.823 1.00 94.38 107 SER A CA 1
ATOM 839 C C . SER A 1 107 ? 19.974 7.014 -28.632 1.00 94.38 107 SER A C 1
ATOM 841 O O . SER A 1 107 ? 21.149 7.332 -28.498 1.00 94.38 107 SER A O 1
ATOM 843 N N . TRP A 1 108 ? 19.023 7.394 -27.769 1.00 94.81 108 TRP A N 1
ATOM 844 C CA . TRP A 1 108 ? 19.249 8.288 -26.622 1.00 94.81 108 TRP A CA 1
ATOM 845 C C . TRP A 1 108 ? 19.127 7.601 -25.258 1.00 94.81 108 TRP A C 1
ATOM 847 O O . TRP A 1 108 ? 18.810 8.238 -24.250 1.00 94.81 108 TRP A O 1
ATOM 857 N N . LEU A 1 109 ? 19.318 6.279 -25.200 1.00 94.31 109 LEU A N 1
ATOM 858 C CA . LEU A 1 109 ? 19.183 5.526 -23.950 1.00 94.31 109 LEU A CA 1
ATOM 859 C C . LEU A 1 109 ? 20.164 6.018 -22.870 1.00 94.31 109 LEU A C 1
ATOM 861 O O . LEU A 1 109 ? 19.807 6.099 -21.694 1.00 94.31 109 LEU A O 1
ATOM 865 N N . SER A 1 110 ? 21.386 6.377 -23.273 1.00 93.62 110 SER A N 1
ATOM 866 C CA . SER A 1 110 ? 22.421 6.893 -22.370 1.00 93.62 110 SER A CA 1
ATOM 867 C C . SER A 1 110 ? 22.006 8.230 -21.750 1.00 93.62 110 SER A C 1
ATOM 869 O O . SER A 1 110 ? 22.074 8.423 -20.535 1.00 93.62 110 SER A O 1
ATOM 871 N N . GLU A 1 111 ? 21.494 9.137 -22.575 1.00 96.00 111 GLU A N 1
ATOM 872 C CA . GLU A 1 111 ? 21.028 10.463 -22.194 1.00 96.00 111 GLU A CA 1
ATOM 873 C C . GLU A 1 111 ? 19.800 10.376 -21.288 1.00 96.00 111 GLU A C 1
ATOM 875 O O . GLU A 1 111 ? 19.749 11.060 -20.265 1.00 96.00 111 GLU A O 1
ATOM 880 N N . ALA A 1 112 ? 18.846 9.497 -21.611 1.00 94.56 112 ALA A N 1
ATOM 881 C CA . ALA A 1 112 ? 17.667 9.249 -20.785 1.00 94.56 112 ALA A CA 1
ATOM 882 C C . ALA A 1 112 ? 18.052 8.728 -19.392 1.00 94.56 112 ALA A C 1
ATOM 884 O O . ALA A 1 112 ? 17.573 9.247 -18.382 1.00 94.56 112 ALA A O 1
ATOM 885 N N . ASN A 1 113 ? 18.976 7.764 -19.321 1.00 93.44 113 ASN A N 1
ATOM 886 C CA . ASN A 1 113 ? 19.473 7.242 -18.048 1.00 93.44 113 ASN A CA 1
ATOM 887 C C . ASN A 1 113 ? 20.229 8.309 -17.251 1.00 93.44 113 ASN A C 1
ATOM 889 O O . ASN A 1 113 ? 20.012 8.440 -16.047 1.00 93.44 113 ASN A O 1
ATOM 893 N N . LYS A 1 114 ? 21.064 9.122 -17.907 1.00 95.81 114 LYS A N 1
ATOM 894 C CA . LYS A 1 114 ? 21.772 10.232 -17.257 1.00 95.81 114 LYS A CA 1
ATOM 895 C C . LYS A 1 114 ? 20.802 11.281 -16.708 1.00 95.81 114 LYS A C 1
ATOM 897 O O . LYS A 1 114 ? 20.991 11.766 -15.590 1.00 95.81 114 LYS A O 1
ATOM 902 N N . ALA A 1 115 ? 19.752 11.613 -17.459 1.00 94.19 115 ALA A N 1
ATOM 903 C CA . ALA A 1 115 ? 18.704 12.524 -17.012 1.00 94.19 115 ALA A CA 1
ATOM 904 C C . ALA A 1 115 ? 17.935 11.951 -15.811 1.00 94.19 115 ALA A C 1
ATOM 906 O O . ALA A 1 115 ? 17.702 12.670 -14.838 1.00 94.19 115 ALA A O 1
ATOM 907 N N . LEU A 1 116 ? 17.608 10.655 -15.840 1.00 92.75 116 LEU A N 1
ATOM 908 C CA . LEU A 1 116 ? 16.955 9.957 -14.733 1.00 92.75 116 LEU A CA 1
ATOM 909 C C . LEU A 1 116 ? 17.828 9.939 -13.471 1.00 92.75 116 LEU A C 1
ATOM 911 O O . LEU A 1 116 ? 17.338 10.289 -12.398 1.00 92.75 116 LEU A O 1
ATOM 915 N N . MET A 1 117 ? 19.117 9.602 -13.596 1.00 92.62 117 MET A N 1
ATOM 916 C CA . MET A 1 117 ? 20.068 9.646 -12.477 1.00 92.62 117 MET A CA 1
ATOM 917 C C . MET A 1 117 ? 20.133 11.049 -11.883 1.00 92.62 117 MET A C 1
ATOM 919 O O . MET A 1 117 ? 19.902 11.219 -10.688 1.00 92.62 117 MET A O 1
ATOM 923 N N . THR A 1 118 ? 20.310 12.064 -12.733 1.00 95.38 118 THR A N 1
ATOM 924 C CA . THR A 1 118 ? 20.351 13.468 -12.302 1.00 95.38 118 THR A CA 1
ATOM 925 C C . THR A 1 118 ? 19.074 13.854 -11.549 1.00 95.38 118 THR A C 1
ATOM 927 O O . THR A 1 118 ? 19.144 14.489 -10.500 1.00 95.38 118 THR A O 1
ATOM 930 N N . ALA A 1 119 ? 17.896 13.455 -12.042 1.00 91.81 119 ALA A N 1
ATOM 931 C CA . ALA A 1 119 ? 16.623 13.721 -11.372 1.00 91.81 119 ALA A CA 1
ATOM 932 C C . ALA A 1 119 ? 16.501 13.004 -10.014 1.00 91.81 119 ALA A C 1
ATOM 934 O O . ALA A 1 119 ? 15.932 13.568 -9.074 1.00 91.81 119 ALA A O 1
ATOM 935 N N . SER A 1 120 ? 17.039 11.784 -9.912 1.00 89.88 120 SER A N 1
ATOM 936 C CA . SER A 1 120 ? 17.024 10.974 -8.691 1.00 89.88 120 SER A CA 1
ATOM 937 C C . SER A 1 120 ? 17.966 11.509 -7.608 1.00 89.88 120 SER A C 1
ATOM 939 O O . SER A 1 120 ? 17.586 11.568 -6.440 1.00 89.88 120 SER A O 1
ATOM 941 N N . GLU A 1 121 ? 19.146 11.992 -7.999 1.00 94.00 121 GLU A N 1
ATOM 942 C CA . GLU A 1 121 ? 20.174 12.508 -7.089 1.00 94.00 121 GLU A CA 1
ATOM 943 C C . GLU A 1 121 ? 19.892 13.950 -6.657 1.00 94.00 121 GLU A C 1
ATOM 945 O O . GLU A 1 121 ? 20.215 14.345 -5.539 1.00 94.00 121 GLU A O 1
ATOM 950 N N . SER A 1 122 ? 19.229 14.749 -7.501 1.00 94.56 122 SER A N 1
ATOM 951 C CA . SER A 1 122 ? 18.990 16.168 -7.215 1.00 94.56 122 SER A CA 1
ATOM 952 C C . SER A 1 122 ? 17.878 16.432 -6.187 1.00 94.56 122 SER A C 1
ATOM 954 O O . SER A 1 122 ? 17.492 17.585 -6.000 1.00 94.56 122 SER A O 1
ATOM 956 N N . GLY A 1 123 ? 17.252 15.395 -5.616 1.00 92.62 123 GLY A N 1
ATOM 957 C CA . GLY A 1 123 ? 16.118 15.516 -4.688 1.00 92.62 123 GLY A CA 1
ATOM 958 C C . GLY A 1 123 ? 14.804 16.012 -5.316 1.00 92.62 123 GLY A C 1
ATOM 959 O O . GLY A 1 123 ? 13.807 16.181 -4.611 1.00 92.62 123 GLY A O 1
ATOM 960 N N . LYS A 1 124 ? 14.765 16.220 -6.642 1.00 93.25 124 LYS A N 1
ATOM 961 C CA . LYS A 1 124 ? 13.574 16.713 -7.359 1.00 93.25 124 LYS A CA 1
ATOM 962 C C . LYS A 1 124 ? 12.411 15.732 -7.257 1.00 93.25 124 LYS A C 1
ATOM 964 O O . LYS A 1 124 ? 11.283 16.169 -7.058 1.00 93.25 124 LYS A O 1
ATOM 969 N N . LEU A 1 125 ? 12.691 14.428 -7.346 1.00 91.62 125 LEU A N 1
ATOM 970 C CA . LEU A 1 125 ? 11.668 13.385 -7.221 1.00 91.62 125 LEU A CA 1
ATOM 971 C C . LEU A 1 125 ? 10.967 13.432 -5.862 1.00 91.62 125 LEU A C 1
ATOM 973 O O . LEU A 1 125 ? 9.743 13.416 -5.817 1.00 91.62 125 LEU A O 1
ATOM 977 N N . LYS A 1 126 ? 11.730 13.582 -4.773 1.00 92.06 126 LYS A N 1
ATOM 978 C CA . LYS 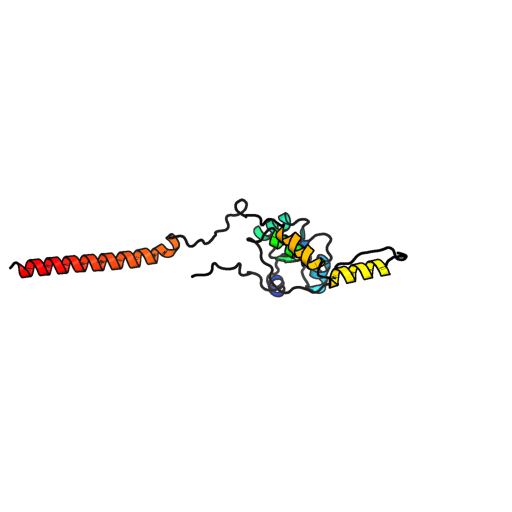A 1 126 ? 11.164 13.703 -3.425 1.00 92.06 126 LYS A CA 1
ATOM 979 C C . LYS A 1 126 ? 10.286 14.948 -3.294 1.00 92.06 126 LYS A C 1
ATOM 981 O O . LYS A 1 126 ? 9.176 14.868 -2.791 1.00 92.06 126 LYS A O 1
ATOM 986 N N . LYS A 1 127 ? 10.747 16.089 -3.817 1.00 94.12 127 LYS A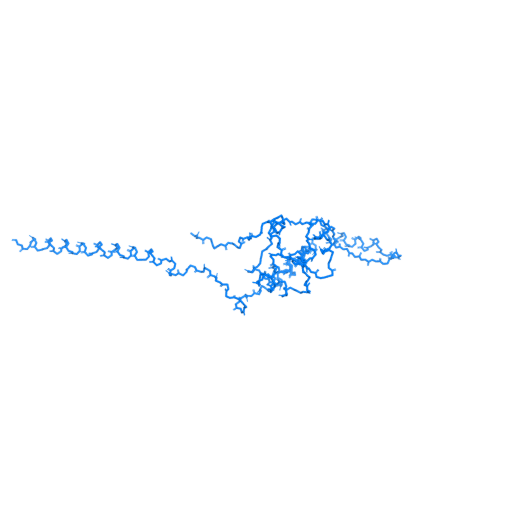 N 1
ATOM 987 C CA . LYS A 1 127 ? 9.959 17.330 -3.806 1.00 94.12 127 LYS A CA 1
ATOM 988 C C . LYS A 1 127 ? 8.645 17.189 -4.579 1.00 94.12 127 LYS A C 1
ATOM 990 O O . LYS A 1 127 ? 7.625 17.714 -4.138 1.00 94.12 127 LYS A O 1
ATOM 995 N N . LEU A 1 128 ? 8.672 16.509 -5.727 1.00 92.88 128 LEU A N 1
ATOM 996 C CA . LEU A 1 128 ? 7.465 16.205 -6.493 1.00 92.88 128 LEU A CA 1
ATOM 997 C C . LEU A 1 128 ? 6.529 15.311 -5.682 1.00 92.88 128 LEU A C 1
ATOM 999 O O . LEU A 1 128 ? 5.371 15.672 -5.519 1.00 92.88 128 LEU A O 1
ATOM 1003 N N . GLU A 1 129 ? 7.035 14.208 -5.131 1.00 93.06 129 GLU A N 1
ATOM 1004 C CA . GLU A 1 129 ? 6.262 13.296 -4.284 1.00 93.06 129 GLU A CA 1
ATOM 1005 C C . GLU A 1 129 ? 5.572 14.037 -3.131 1.00 93.06 129 GLU A C 1
ATOM 1007 O O . GLU A 1 129 ? 4.354 13.954 -3.000 1.00 93.06 129 GLU A O 1
ATOM 1012 N N . ASP A 1 130 ? 6.320 14.830 -2.362 1.00 92.62 130 ASP A N 1
ATOM 1013 C CA . ASP A 1 130 ? 5.784 15.600 -1.237 1.00 92.62 130 ASP A CA 1
ATOM 1014 C C . ASP A 1 130 ? 4.705 16.598 -1.699 1.00 92.62 130 ASP A C 1
ATOM 1016 O O . ASP A 1 130 ? 3.666 16.744 -1.054 1.00 92.62 130 ASP A O 1
ATOM 1020 N N . THR A 1 131 ? 4.916 17.258 -2.845 1.00 93.44 131 THR A N 1
ATOM 1021 C CA . THR A 1 131 ? 3.948 18.209 -3.419 1.00 93.44 131 THR A CA 1
ATOM 1022 C C . THR A 1 131 ? 2.655 17.506 -3.836 1.00 93.44 131 THR A C 1
ATOM 1024 O O . THR A 1 131 ? 1.571 17.990 -3.517 1.00 93.44 131 THR A O 1
ATOM 1027 N N . PHE A 1 132 ? 2.757 16.360 -4.515 1.00 90.25 132 PHE A N 1
ATOM 1028 C CA . PHE A 1 132 ? 1.595 15.579 -4.940 1.00 90.25 132 PHE A CA 1
ATOM 1029 C C . PHE A 1 132 ? 0.826 15.018 -3.741 1.00 90.25 132 PHE A C 1
ATOM 1031 O O . PHE A 1 132 ? -0.389 15.184 -3.676 1.00 90.25 132 PHE A O 1
ATOM 1038 N N . LEU A 1 133 ? 1.511 14.438 -2.753 1.00 90.75 133 LEU A N 1
ATOM 1039 C CA . LEU A 1 133 ? 0.854 13.892 -1.561 1.00 90.75 133 LEU A CA 1
ATOM 1040 C C . LEU A 1 133 ? 0.181 14.977 -0.713 1.00 90.75 133 LEU A C 1
ATOM 1042 O O . LEU A 1 133 ? -0.902 14.750 -0.191 1.00 90.75 133 LEU A O 1
ATOM 1046 N N . THR A 1 134 ? 0.782 16.166 -0.610 1.00 86.31 134 THR A N 1
ATOM 1047 C CA . THR A 1 134 ? 0.185 17.296 0.128 1.00 86.31 134 THR A CA 1
ATOM 1048 C C . THR A 1 134 ? -1.023 17.892 -0.601 1.00 86.31 134 THR A C 1
ATOM 1050 O O . THR A 1 134 ? -1.895 18.484 0.028 1.00 86.31 134 THR A O 1
ATOM 1053 N N . SER A 1 135 ? -1.080 17.762 -1.931 1.00 84.94 135 SER A N 1
ATOM 1054 C CA . SER A 1 135 ? -2.222 18.234 -2.722 1.00 84.94 135 SER A CA 1
ATOM 1055 C C . SER A 1 135 ? -3.460 17.346 -2.588 1.00 84.94 135 SER A C 1
ATOM 1057 O O . SER A 1 135 ? -4.566 17.797 -2.896 1.00 84.94 135 SER A O 1
ATOM 1059 N N . GLU A 1 136 ? -3.283 16.113 -2.109 1.00 86.31 136 GLU A N 1
ATOM 1060 C CA . GLU A 1 136 ? -4.380 15.181 -1.903 1.00 86.31 136 GLU A CA 1
ATOM 1061 C C . GLU A 1 136 ? -5.244 15.644 -0.727 1.00 86.31 136 GLU A C 1
ATOM 1063 O O . GLU A 1 136 ? -4.757 15.909 0.375 1.00 86.31 136 GLU A O 1
ATOM 1068 N N . LYS A 1 137 ? -6.552 15.758 -0.959 1.00 85.81 137 LYS A N 1
ATOM 1069 C CA . LYS A 1 137 ? -7.494 16.106 0.103 1.00 85.81 137 LYS A CA 1
ATOM 1070 C C . LYS A 1 137 ? -7.905 14.833 0.818 1.00 85.81 137 LYS A C 1
ATOM 1072 O O . LYS A 1 137 ? -8.451 13.928 0.193 1.00 85.81 137 LYS A O 1
ATOM 1077 N N . CYS A 1 138 ? -7.679 14.800 2.127 1.00 87.38 138 CYS A N 1
ATOM 1078 C CA . CYS A 1 138 ? -8.204 13.723 2.945 1.00 87.38 138 CYS A CA 1
ATOM 1079 C C . CYS A 1 138 ? -9.734 13.762 2.909 1.00 87.38 138 CYS A C 1
ATOM 1081 O O . CYS A 1 138 ? -10.342 14.808 3.142 1.00 87.38 138 CYS A O 1
ATOM 1083 N N . VAL A 1 139 ? -10.336 12.629 2.569 1.00 85.56 139 VAL A N 1
ATOM 1084 C CA . VAL A 1 139 ? -11.781 12.442 2.575 1.00 85.56 139 VAL A CA 1
ATOM 1085 C C . VAL A 1 139 ? -12.237 12.431 4.032 1.00 85.56 139 VAL A C 1
ATOM 1087 O O . VAL A 1 139 ? -11.754 11.633 4.835 1.00 85.56 139 VAL A O 1
ATOM 1090 N N . ASP A 1 140 ? -13.141 13.345 4.379 1.00 64.62 140 ASP A N 1
ATOM 1091 C CA . ASP A 1 140 ? -13.857 13.292 5.649 1.00 64.62 140 ASP A CA 1
ATOM 1092 C C . ASP A 1 140 ? -14.934 12.208 5.536 1.00 64.62 140 ASP A C 1
ATOM 1094 O O . ASP A 1 140 ? -15.887 12.332 4.766 1.00 64.62 140 ASP A O 1
ATOM 1098 N N . ASP A 1 141 ? -14.763 11.118 6.283 1.00 55.84 141 ASP A N 1
ATOM 1099 C CA . ASP A 1 141 ? -15.685 9.978 6.338 1.00 55.84 141 ASP A CA 1
ATOM 1100 C C . ASP A 1 141 ? -16.987 10.296 7.107 1.00 55.84 141 ASP A C 1
ATOM 1102 O O . ASP A 1 141 ? -17.498 9.459 7.846 1.00 55.84 141 ASP A O 1
ATOM 1106 N N . ASP A 1 142 ? -17.552 11.494 6.945 1.00 49.53 142 ASP A N 1
ATOM 1107 C CA . ASP A 1 142 ? -18.828 11.856 7.578 1.00 49.53 142 ASP A CA 1
ATOM 1108 C C . ASP A 1 142 ? -20.048 11.253 6.852 1.00 49.53 142 ASP A C 1
ATOM 1110 O O . ASP A 1 142 ? -21.141 11.226 7.412 1.00 49.53 142 ASP A O 1
ATOM 1114 N N . GLU A 1 143 ? -19.889 10.710 5.636 1.00 46.22 143 GLU A N 1
ATOM 1115 C CA . GLU A 1 143 ? -21.034 10.290 4.808 1.00 46.22 143 GLU A CA 1
ATOM 1116 C C . GLU A 1 143 ? -21.176 8.790 4.511 1.00 46.22 143 GLU A C 1
ATOM 1118 O O . GLU A 1 143 ? -22.152 8.418 3.860 1.00 46.22 143 GLU A O 1
ATOM 1123 N N . SER A 1 144 ? -20.291 7.888 4.959 1.00 42.31 144 SER A N 1
ATOM 1124 C CA . SER A 1 144 ? -20.459 6.469 4.567 1.00 42.31 144 SER A CA 1
ATOM 1125 C C . SER A 1 144 ? -20.523 5.430 5.670 1.00 42.31 144 SER A C 1
ATOM 1127 O O . SER A 1 144 ? -21.208 4.432 5.463 1.00 42.31 144 SER A O 1
ATOM 1129 N N . PHE A 1 145 ? -19.945 5.646 6.847 1.00 46.00 145 PHE A N 1
ATOM 1130 C CA . PHE A 1 145 ? -20.123 4.740 7.983 1.00 46.00 145 PHE A CA 1
ATOM 1131 C C . PHE A 1 145 ? -19.957 5.558 9.261 1.00 46.00 145 PHE A C 1
ATOM 1133 O 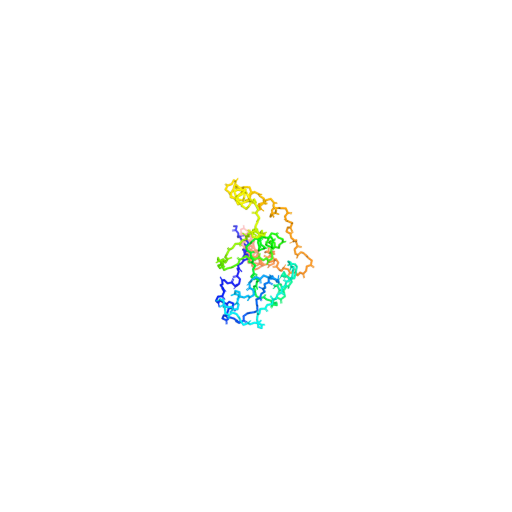O . PHE A 1 145 ? -19.012 6.341 9.322 1.00 46.00 145 PHE A O 1
ATOM 1140 N N . PRO A 1 146 ? -20.848 5.433 10.264 1.00 39.94 146 PRO A N 1
ATOM 1141 C CA . PRO A 1 146 ? -20.630 6.081 11.543 1.00 39.94 146 PRO A CA 1
ATOM 1142 C C . PRO A 1 146 ? -19.399 5.422 12.155 1.00 39.94 146 PRO A C 1
ATOM 1144 O O . PRO A 1 146 ? -19.488 4.376 12.794 1.00 39.94 146 PRO A O 1
ATOM 1147 N N . ASN A 1 147 ? -18.234 6.017 11.920 1.00 41.59 147 ASN A N 1
ATOM 1148 C CA . ASN A 1 147 ? -17.118 5.845 12.816 1.00 41.59 147 ASN A CA 1
ATOM 1149 C C . ASN A 1 147 ? -17.668 6.310 14.161 1.00 41.59 147 ASN A C 1
ATOM 1151 O O . ASN A 1 147 ? -17.974 7.491 14.343 1.00 41.59 147 ASN A O 1
ATOM 1155 N N . GLU A 1 148 ? -17.884 5.365 15.077 1.00 43.34 148 GLU A N 1
ATOM 1156 C CA . GLU A 1 148 ? -17.905 5.665 16.498 1.00 43.34 148 GLU A CA 1
ATOM 1157 C C . GLU A 1 148 ? -16.544 6.288 16.786 1.00 43.34 148 GLU A C 1
ATOM 1159 O O . GLU A 1 148 ? -15.579 5.634 17.171 1.00 43.34 148 GLU A O 1
ATOM 1164 N N . TYR A 1 149 ? -16.440 7.591 16.544 1.00 48.62 149 TYR A N 1
ATOM 1165 C CA . TYR A 1 149 ? -15.513 8.401 17.276 1.00 48.62 149 TYR A CA 1
ATOM 1166 C C . TYR A 1 149 ? -15.926 8.146 18.722 1.00 48.62 149 TYR A C 1
ATOM 1168 O O . TYR A 1 149 ? -16.933 8.691 19.187 1.00 48.62 149 TYR A O 1
ATOM 1176 N N . GLU A 1 150 ? -15.179 7.289 19.421 1.00 51.56 150 GLU A N 1
ATOM 1177 C CA . GLU A 1 150 ? -15.126 7.251 20.880 1.00 51.56 150 GLU A CA 1
ATOM 1178 C C . GLU A 1 150 ? -14.567 8.603 21.354 1.00 51.56 150 GLU A C 1
ATOM 1180 O O . GLU A 1 150 ? -13.508 8.738 21.963 1.00 51.56 150 GLU A O 1
ATOM 1185 N N . SER A 1 151 ? -15.279 9.674 21.015 1.00 55.19 151 SER A N 1
ATOM 1186 C CA . SER A 1 151 ? -15.175 10.933 21.691 1.00 55.19 151 SER A CA 1
ATOM 1187 C C . SER A 1 151 ? -15.621 10.633 23.108 1.00 55.19 151 SER A C 1
ATOM 1189 O O . SER A 1 151 ? -16.688 10.065 23.354 1.00 55.19 151 SER A O 1
ATOM 1191 N N . LEU A 1 152 ? -14.742 10.942 24.051 1.00 61.62 152 LEU A N 1
ATOM 1192 C CA . LEU A 1 152 ? -15.038 10.816 25.462 1.00 61.62 152 LEU A CA 1
ATOM 1193 C C . LEU A 1 152 ? -16.171 11.793 25.797 1.00 61.62 152 LEU A C 1
ATOM 1195 O O . LEU A 1 152 ? -15.943 12.950 26.147 1.00 61.62 152 LEU A O 1
ATOM 1199 N N . SER A 1 153 ? -17.405 11.327 25.640 1.00 69.94 153 SER A N 1
ATOM 1200 C CA . SER A 1 153 ? -18.602 12.050 26.034 1.00 69.94 153 SER A CA 1
ATOM 1201 C C . SER A 1 153 ? -18.605 12.197 27.560 1.00 69.94 153 SER A C 1
ATOM 1203 O O . SER A 1 153 ? -18.137 11.295 28.266 1.00 69.94 153 SER A O 1
ATOM 1205 N N . PRO A 1 154 ? -19.180 13.279 28.118 1.00 68.50 154 PRO A N 1
ATOM 1206 C CA . PRO A 1 154 ? -19.441 13.392 29.556 1.00 68.50 154 PRO A CA 1
ATOM 1207 C C . PRO A 1 154 ? -20.140 12.154 30.147 1.00 68.50 154 PRO A C 1
ATOM 1209 O O . PRO A 1 154 ? -20.002 11.863 31.335 1.00 68.50 154 PRO A O 1
ATOM 1212 N N . GLN A 1 155 ? -20.848 11.394 29.306 1.00 74.31 155 GLN A N 1
ATOM 1213 C CA . GLN A 1 155 ? -21.505 10.141 29.653 1.00 74.31 155 GLN A CA 1
ATOM 1214 C C . GLN A 1 155 ? -20.525 9.022 30.045 1.00 74.31 155 GLN A C 1
ATOM 1216 O O . GLN A 1 155 ? -20.799 8.304 31.006 1.00 74.31 155 GLN A O 1
ATOM 1221 N N . SER A 1 156 ? -19.349 8.931 29.414 1.00 77.62 156 SER A N 1
ATOM 1222 C CA . SER A 1 156 ? -18.304 7.958 29.781 1.00 77.62 156 SER A CA 1
ATOM 1223 C C . SER A 1 156 ? -17.722 8.216 31.176 1.00 77.62 156 SER A C 1
ATOM 1225 O O . SER A 1 156 ? -17.207 7.307 31.821 1.00 77.62 156 SER A O 1
ATOM 1227 N N . PHE A 1 157 ? -17.856 9.445 31.685 1.00 82.25 157 PHE A N 1
ATOM 1228 C CA . PHE A 1 157 ? -17.426 9.840 33.029 1.00 82.25 157 PHE A CA 1
ATOM 1229 C C . PHE A 1 157 ? -18.577 9.915 34.043 1.00 82.25 157 PHE A C 1
ATOM 1231 O O . PHE A 1 157 ? -18.370 10.378 35.166 1.00 82.25 157 PHE A O 1
ATOM 1238 N N . SER A 1 158 ? -19.780 9.448 33.691 1.00 81.31 158 SER A N 1
ATOM 1239 C CA . SER A 1 158 ? -20.976 9.552 34.542 1.00 81.31 158 SER A CA 1
ATOM 1240 C C . SER A 1 158 ? -20.744 9.001 35.955 1.00 81.31 158 SER A C 1
ATOM 1242 O O . SER A 1 158 ? -21.057 9.667 36.942 1.00 81.31 158 SER A O 1
ATOM 1244 N N . THR A 1 159 ? -20.073 7.852 36.078 1.00 88.94 159 THR A N 1
ATOM 1245 C CA . THR A 1 159 ? -19.729 7.246 37.374 1.00 88.94 159 THR A CA 1
ATOM 1246 C C . THR A 1 159 ? -18.867 8.164 38.247 1.00 88.94 159 THR A C 1
ATOM 1248 O O . THR A 1 159 ? -19.102 8.277 39.450 1.00 88.94 159 THR A O 1
ATOM 1251 N N . LEU A 1 160 ? -17.894 8.865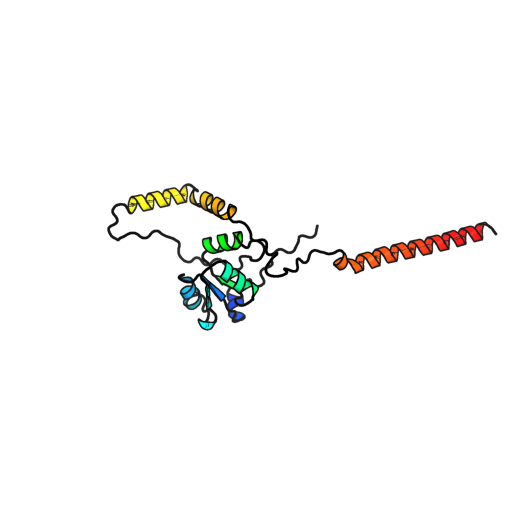 37.656 1.00 88.75 160 LEU A N 1
ATOM 1252 C CA . LEU A 1 160 ? -17.020 9.802 38.372 1.00 88.75 160 LEU A CA 1
ATOM 1253 C C . LEU A 1 160 ? -17.782 11.054 38.821 1.00 88.75 160 LEU A C 1
ATOM 1255 O O . LEU A 1 160 ? -17.590 11.516 39.949 1.00 88.75 160 LEU A O 1
ATOM 1259 N N . PHE A 1 161 ? -18.689 11.565 37.985 1.00 89.50 161 PHE A N 1
ATOM 1260 C CA . PHE A 1 161 ? -19.571 12.676 38.352 1.00 89.50 161 PHE A CA 1
ATOM 1261 C C . PHE A 1 161 ? -20.517 12.305 39.499 1.00 89.50 161 PHE A C 1
ATOM 1263 O O . PHE A 1 161 ? -20.660 13.077 40.448 1.00 89.50 161 PHE A O 1
ATOM 1270 N N . VAL A 1 162 ? -21.110 11.107 39.470 1.00 92.56 162 VAL A N 1
ATOM 1271 C CA . VAL A 1 162 ? -22.000 10.626 40.541 1.00 92.56 162 VAL A CA 1
ATOM 1272 C C . VAL A 1 162 ? -21.235 10.437 41.852 1.00 92.56 162 VAL A C 1
ATOM 1274 O O . VAL A 1 162 ? -21.715 10.852 42.907 1.00 92.56 162 VAL A O 1
ATOM 1277 N N . LEU A 1 163 ? -20.025 9.874 41.806 1.00 93.81 163 LEU A N 1
ATOM 1278 C CA . LEU A 1 163 ? -19.207 9.647 43.000 1.00 93.81 163 LEU A CA 1
ATOM 1279 C C . LEU A 1 163 ? -18.778 10.968 43.665 1.00 93.81 163 LEU A C 1
ATOM 1281 O O . LEU A 1 163 ? -18.925 11.152 44.876 1.00 93.81 163 LEU A O 1
ATOM 1285 N N . THR A 1 164 ? -18.252 11.904 42.876 1.00 94.25 164 THR A N 1
ATOM 1286 C CA . THR A 1 164 ? -17.754 13.199 43.374 1.00 94.25 164 THR A CA 1
ATOM 1287 C C . THR A 1 164 ? -18.889 14.122 43.818 1.00 94.25 164 THR A C 1
ATOM 1289 O O . THR A 1 164 ? -18.798 14.748 44.880 1.00 94.25 164 THR A O 1
ATOM 1292 N N . GLY A 1 165 ? -19.990 14.151 43.063 1.00 91.88 165 GLY A N 1
ATOM 1293 C CA . GLY A 1 165 ? -21.210 14.862 43.433 1.00 91.88 165 GLY A CA 1
ATOM 1294 C C . GLY A 1 165 ? -21.806 14.310 44.724 1.00 91.88 165 GLY A C 1
ATOM 1295 O O . GLY A 1 165 ? -22.001 15.062 45.679 1.00 91.88 165 GLY A O 1
ATOM 1296 N N . GLY A 1 166 ? -21.995 12.988 44.792 1.00 94.44 166 GLY A N 1
ATOM 1297 C CA . GLY A 1 166 ? -22.567 12.295 45.944 1.00 94.44 166 GLY A CA 1
ATOM 1298 C C . GLY A 1 166 ? -21.778 12.539 47.229 1.00 94.44 166 GLY A C 1
ATOM 1299 O O . GLY A 1 166 ? -22.343 12.995 48.227 1.00 94.44 166 GLY A O 1
ATOM 1300 N N . THR A 1 167 ? -20.461 12.320 47.199 1.00 95.00 167 THR A N 1
ATOM 1301 C CA . THR A 1 167 ? -19.583 12.546 48.363 1.00 95.00 167 THR A CA 1
ATOM 1302 C C . THR A 1 167 ? -19.606 14.001 48.836 1.00 95.00 167 THR A C 1
ATOM 1304 O O . THR A 1 167 ? -19.734 14.250 50.037 1.00 95.00 167 THR A O 1
ATOM 1307 N N . SER A 1 168 ? -19.579 14.965 47.911 1.00 94.75 168 SER A N 1
ATOM 1308 C CA . SER A 1 168 ? -19.671 16.394 48.237 1.00 94.75 168 SER A CA 1
ATOM 1309 C C . SER A 1 168 ? -21.001 16.740 48.909 1.00 94.75 168 SER A C 1
ATOM 1311 O O . SER A 1 168 ? -21.007 17.384 49.960 1.00 94.75 168 SER A O 1
ATOM 1313 N N . THR A 1 169 ? -22.127 16.259 48.371 1.00 94.69 169 THR A N 1
ATOM 1314 C CA . THR A 1 169 ? -23.450 16.478 48.978 1.00 94.69 169 THR A CA 1
ATOM 1315 C C . THR A 1 169 ? -23.579 15.846 50.361 1.00 94.69 169 THR A C 1
ATOM 1317 O O . THR A 1 169 ? -24.063 16.506 51.280 1.00 94.69 169 THR A O 1
ATOM 1320 N N . VAL A 1 170 ? -23.099 14.613 50.555 1.00 95.00 170 VAL A N 1
ATOM 1321 C CA . VAL A 1 170 ? -23.154 13.928 51.859 1.00 95.00 170 VAL A CA 1
ATOM 1322 C C . VAL A 1 170 ? -22.340 14.689 52.908 1.00 95.00 170 VAL A C 1
ATOM 1324 O O . VAL A 1 170 ? -22.845 14.964 54.000 1.00 95.00 170 VAL A O 1
ATOM 1327 N N . CYS A 1 171 ? -21.116 15.110 52.574 1.00 94.44 171 CYS A N 1
ATOM 1328 C CA . CYS A 1 171 ? -20.288 15.931 53.460 1.00 94.44 171 CYS A CA 1
ATOM 1329 C C . CYS A 1 171 ? -20.977 17.249 53.850 1.00 94.44 171 CYS A C 1
ATOM 1331 O O . CYS A 1 171 ? -20.950 17.644 55.020 1.00 94.44 171 CYS A O 1
ATOM 1333 N N . LEU A 1 172 ? -21.627 17.916 52.891 1.00 93.56 172 LEU A N 1
ATOM 1334 C CA . LEU A 1 172 ? -22.320 19.186 53.111 1.00 93.56 172 LEU A CA 1
ATOM 1335 C C . LEU A 1 172 ? -23.533 19.010 54.043 1.00 93.56 172 LEU A C 1
ATOM 1337 O O . LEU A 1 172 ? -23.697 19.778 54.995 1.00 93.56 172 LEU A O 1
ATOM 1341 N N . VAL A 1 173 ? -24.324 17.950 53.846 1.00 94.62 173 VAL A N 1
ATOM 1342 C CA . VAL A 1 173 ? -25.466 17.607 54.713 1.00 94.62 173 VAL A CA 1
ATOM 1343 C C . VAL A 1 173 ? -25.004 17.327 56.146 1.00 94.62 173 VAL A C 1
ATOM 1345 O O . VAL A 1 173 ? -25.531 17.918 57.092 1.00 94.62 173 VAL A O 1
ATOM 1348 N N . VAL A 1 174 ? -23.966 16.503 56.329 1.00 94.12 174 VAL A N 1
ATOM 1349 C CA . VAL A 1 174 ? -23.404 16.200 57.659 1.00 94.12 174 VAL A CA 1
ATOM 1350 C C . VAL A 1 174 ? -22.887 17.467 58.348 1.00 94.12 174 VAL A C 1
ATOM 1352 O O . VAL A 1 174 ? -23.105 17.659 59.550 1.00 94.12 174 VAL A O 1
ATOM 1355 N N . TYR A 1 175 ? -22.230 18.363 57.606 1.00 93.88 175 TYR A N 1
ATOM 1356 C CA . TYR A 1 175 ? -21.748 19.635 58.141 1.00 93.88 175 TYR A CA 1
ATOM 1357 C C . TYR A 1 175 ? -22.895 20.524 58.639 1.00 93.88 175 TYR A C 1
ATOM 1359 O O . TYR A 1 175 ? -22.810 21.058 59.751 1.00 93.88 175 TYR A O 1
ATOM 1367 N N . ILE A 1 176 ? -23.978 20.659 57.864 1.00 92.56 176 ILE A N 1
ATOM 1368 C CA . ILE A 1 176 ? -25.142 21.464 58.261 1.00 92.56 176 ILE A CA 1
ATOM 1369 C C . ILE A 1 176 ? -25.826 20.870 59.494 1.00 92.56 176 ILE A C 1
ATOM 1371 O O . ILE A 1 176 ? -26.080 21.613 60.446 1.00 92.56 176 ILE A O 1
ATOM 1375 N N . LEU A 1 177 ? -26.028 19.550 59.548 1.00 91.25 177 LEU A N 1
ATOM 1376 C CA . LEU A 1 177 ? -26.611 18.881 60.718 1.00 91.25 177 LEU A CA 1
ATOM 1377 C C . LEU A 1 177 ? -25.759 19.097 61.979 1.00 91.25 177 LEU A C 1
ATOM 1379 O O . LEU A 1 177 ? -26.274 19.535 63.011 1.00 91.25 177 LEU A O 1
ATOM 1383 N N . LYS A 1 178 ? -24.431 18.921 61.891 1.00 89.12 178 LYS A N 1
ATOM 1384 C CA . LYS A 1 178 ? -23.510 19.229 63.004 1.00 89.12 178 LYS A CA 1
ATOM 1385 C C . LYS A 1 178 ? -23.517 20.707 63.393 1.00 89.12 178 LYS A C 1
ATOM 1387 O O . LYS A 1 178 ? -23.273 21.033 64.556 1.00 89.12 178 LYS A O 1
ATOM 1392 N N . ARG A 1 179 ? -23.714 21.623 62.442 1.00 87.19 179 ARG A N 1
ATOM 1393 C CA . ARG A 1 179 ? -23.744 23.072 62.697 1.00 87.19 179 ARG A CA 1
ATOM 1394 C C . ARG A 1 179 ? -25.034 23.490 63.399 1.00 87.19 179 ARG A C 1
ATOM 1396 O O . ARG A 1 179 ? -24.971 24.311 64.310 1.00 87.19 179 ARG A O 1
ATOM 1403 N N . ILE A 1 180 ? -26.173 22.921 63.009 1.00 86.25 180 ILE A N 1
ATOM 1404 C CA . ILE A 1 180 ? -27.474 23.166 63.644 1.00 86.25 180 ILE A CA 1
ATOM 1405 C C . ILE A 1 180 ? -27.493 22.568 65.053 1.00 86.25 180 ILE A C 1
ATOM 1407 O O . ILE A 1 180 ? -27.811 23.288 65.997 1.00 86.25 180 ILE A O 1
ATOM 1411 N N . GLY A 1 181 ? -27.034 21.323 65.225 1.00 79.62 181 GLY A N 1
ATOM 1412 C CA . GLY A 1 181 ? -26.915 20.695 66.545 1.00 79.62 181 GLY A CA 1
ATOM 1413 C C . GLY A 1 181 ? -26.023 21.496 67.500 1.00 79.62 181 GLY A C 1
ATOM 1414 O O . GLY A 1 181 ? -26.421 21.790 68.622 1.00 79.62 181 GLY A O 1
ATOM 1415 N N . ARG A 1 182 ? -24.860 21.975 67.033 1.00 76.38 182 ARG A N 1
ATOM 1416 C CA . ARG A 1 182 ? -23.986 22.852 67.839 1.00 76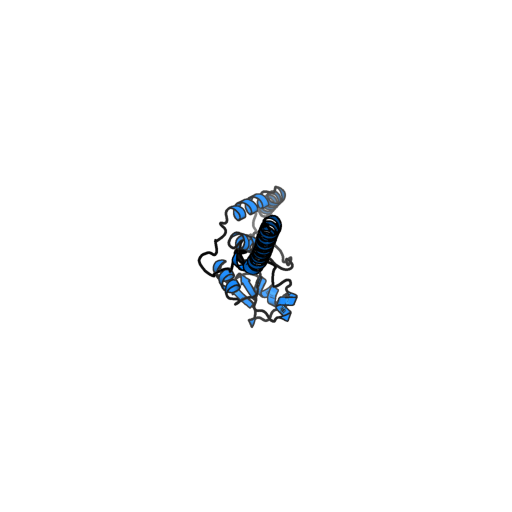.38 182 ARG A CA 1
ATOM 1417 C C . ARG A 1 182 ? -24.593 24.223 68.153 1.00 76.38 182 ARG A C 1
ATOM 1419 O O . ARG A 1 182 ? -24.257 24.797 69.184 1.00 76.38 182 ARG A O 1
ATOM 1426 N N . ARG A 1 183 ? -25.448 24.775 67.286 1.00 71.56 183 ARG A N 1
ATOM 1427 C CA . ARG A 1 183 ? -26.161 26.039 67.557 1.00 71.56 183 ARG A CA 1
ATOM 1428 C C . ARG A 1 183 ? -27.301 25.863 68.558 1.00 71.56 183 ARG A C 1
ATOM 1430 O O . ARG A 1 183 ? -27.513 26.771 69.349 1.00 71.56 183 ARG A O 1
ATOM 1437 N N . LEU A 1 184 ? -28.006 24.732 68.524 1.00 64.31 184 LEU A N 1
ATOM 1438 C CA . LEU A 1 184 ? -29.071 24.408 69.478 1.00 64.31 184 LEU A CA 1
ATOM 1439 C C . LEU A 1 184 ? -28.503 24.139 70.877 1.00 64.31 184 LEU A C 1
ATOM 1441 O O . LEU A 1 184 ? -28.994 24.713 71.837 1.00 64.31 184 LEU A O 1
ATOM 1445 N N . VAL A 1 185 ? -27.401 23.388 70.979 1.00 65.62 185 VAL A N 1
ATOM 1446 C CA . VAL A 1 185 ? -26.714 23.118 72.260 1.00 65.62 185 VAL A CA 1
ATOM 1447 C C . VAL A 1 185 ? -26.075 24.374 72.875 1.00 65.62 185 VAL A C 1
ATOM 1449 O O . VAL A 1 185 ? -25.926 24.446 74.081 1.00 65.62 185 VAL A O 1
ATOM 1452 N N . ARG A 1 186 ? -25.708 25.387 72.076 1.00 59.00 186 ARG A N 1
ATOM 1453 C CA . ARG A 1 186 ? -25.203 26.683 72.584 1.00 59.00 186 ARG A CA 1
ATOM 1454 C C . ARG A 1 186 ? -26.299 27.686 72.972 1.00 59.00 186 ARG A C 1
ATOM 1456 O O . ARG A 1 186 ? -25.961 28.758 73.461 1.00 59.00 186 ARG A O 1
ATOM 1463 N N . ARG A 1 187 ? -27.570 27.406 72.664 1.00 56.88 187 ARG A N 1
ATOM 1464 C CA . ARG A 1 187 ? -28.723 28.272 72.981 1.00 56.88 187 ARG A CA 1
ATOM 1465 C C . ARG A 1 187 ? -29.548 27.767 74.173 1.00 56.88 187 ARG A C 1
ATOM 1467 O O . ARG A 1 187 ? -30.522 28.427 74.522 1.00 56.88 187 ARG A O 1
ATOM 1474 N N . MET A 1 188 ? -29.171 26.626 74.745 1.00 50.28 188 MET A N 1
ATOM 1475 C CA . MET A 1 188 ? -29.711 26.046 75.976 1.00 50.28 188 MET A CA 1
ATOM 1476 C C . MET A 1 188 ? -28.676 26.225 77.084 1.00 50.28 188 MET A C 1
ATOM 1478 O O . MET A 1 188 ? -29.099 26.476 78.228 1.00 50.28 188 MET A O 1
#

Organism: NCBI:txid75947